Protein AF-A6SV89-F1 (afdb_monomer_lite)

Radius of gyration: 26.21 Å; chains: 1; bounding box: 52×51×72 Å

Structure (mmCIF, N/CA/C/O backbone):
data_AF-A6SV89-F1
#
_entry.id   AF-A6SV89-F1
#
loop_
_atom_site.group_PDB
_atom_site.id
_atom_site.type_symbol
_atom_site.label_atom_id
_atom_site.label_alt_id
_atom_site.label_comp_id
_atom_site.label_asym_id
_atom_site.label_entity_id
_atom_site.label_seq_id
_atom_site.pdbx_PDB_ins_code
_atom_site.Cartn_x
_atom_site.Cartn_y
_atom_site.Cartn_z
_atom_site.occupancy
_atom_site.B_iso_or_equiv
_atom_site.auth_seq_id
_atom_site.auth_comp_id
_atom_site.auth_asym_id
_atom_site.auth_atom_id
_atom_site.pdbx_PDB_model_num
ATOM 1 N N . MET A 1 1 ? -18.254 30.439 11.747 1.00 35.09 1 MET A N 1
ATOM 2 C CA . MET A 1 1 ? -18.478 29.191 12.506 1.00 35.09 1 MET A CA 1
ATOM 3 C C . MET A 1 1 ? -17.112 28.617 12.834 1.00 35.09 1 MET A C 1
ATOM 5 O O . MET A 1 1 ? -16.425 28.171 11.926 1.00 35.09 1 MET A O 1
ATOM 9 N N . TYR A 1 2 ? -16.660 28.749 14.079 1.00 39.38 2 TYR A N 1
ATOM 10 C CA . TYR A 1 2 ? -15.407 28.139 14.522 1.00 39.38 2 TYR A CA 1
ATOM 11 C C . TYR A 1 2 ? -15.652 26.638 14.681 1.00 39.38 2 TYR A C 1
ATOM 13 O O . TYR A 1 2 ? -16.569 26.252 15.403 1.00 39.38 2 TYR A O 1
ATOM 21 N N . ALA A 1 3 ? -14.890 25.808 13.967 1.00 45.38 3 ALA A N 1
ATOM 22 C CA . ALA A 1 3 ? -14.920 24.363 14.152 1.00 45.38 3 ALA A CA 1
ATOM 23 C C . ALA A 1 3 ? -14.609 24.064 15.625 1.00 45.38 3 ALA A C 1
ATOM 25 O O . ALA A 1 3 ? -13.565 24.485 16.131 1.00 45.38 3 ALA A O 1
ATOM 26 N N . SER A 1 4 ? -15.532 23.396 16.321 1.00 46.91 4 SER A N 1
ATOM 27 C CA . SER A 1 4 ? -15.287 22.909 17.675 1.00 46.91 4 SER A CA 1
ATOM 28 C C . SER A 1 4 ? -14.027 22.056 17.644 1.00 46.91 4 SER A C 1
ATOM 30 O O . SER A 1 4 ? -13.925 21.132 16.833 1.00 46.91 4 SER A O 1
ATOM 32 N N . LYS A 1 5 ? -13.058 22.379 18.498 1.00 53.44 5 LYS A N 1
ATOM 33 C CA . LYS A 1 5 ? -11.867 21.560 18.690 1.00 53.44 5 LYS A CA 1
ATOM 34 C C . LYS A 1 5 ? -12.365 20.194 19.166 1.00 53.44 5 LYS A C 1
ATOM 36 O O . LYS A 1 5 ? -12.904 20.097 20.261 1.00 53.44 5 LYS A O 1
ATOM 41 N N . ALA A 1 6 ? -12.314 19.187 18.300 1.00 60.12 6 ALA A N 1
ATOM 42 C CA . ALA A 1 6 ? -12.650 17.834 18.704 1.00 60.12 6 ALA A CA 1
ATOM 43 C C . ALA A 1 6 ? -11.615 17.418 19.756 1.00 60.12 6 ALA A C 1
ATOM 45 O O . ALA A 1 6 ? -10.420 17.396 19.457 1.00 60.12 6 ALA A O 1
ATOM 46 N N . ASP A 1 7 ? -12.060 17.156 20.983 1.00 78.69 7 ASP A N 1
ATOM 47 C CA . ASP A 1 7 ? -11.216 16.555 22.011 1.00 78.69 7 ASP A CA 1
ATOM 48 C C . ASP A 1 7 ? -11.059 15.073 21.665 1.00 78.69 7 ASP A C 1
ATOM 50 O O . ASP A 1 7 ? -11.940 14.255 21.925 1.00 78.69 7 ASP A O 1
ATOM 54 N N . PHE A 1 8 ? -9.947 14.732 21.016 1.00 83.44 8 PHE A N 1
ATOM 55 C CA . PHE A 1 8 ? -9.545 13.352 20.773 1.00 83.44 8 PHE A CA 1
ATOM 56 C C . PHE A 1 8 ? -8.101 13.142 21.221 1.00 83.44 8 PHE A C 1
ATOM 58 O O . PHE A 1 8 ? -7.255 14.032 21.103 1.00 83.44 8 PHE A O 1
ATOM 65 N N . ASN A 1 9 ? -7.815 11.938 21.712 1.00 88.81 9 ASN A N 1
ATOM 66 C CA . ASN A 1 9 ? -6.454 11.510 21.999 1.00 88.81 9 ASN A CA 1
ATOM 67 C C . ASN A 1 9 ? -5.841 10.928 20.727 1.00 88.81 9 ASN A C 1
ATOM 69 O O . ASN A 1 9 ? -6.385 10.000 20.131 1.00 88.81 9 ASN A O 1
ATOM 73 N N . LEU A 1 10 ? -4.707 11.488 20.310 1.00 91.75 10 LEU A N 1
ATOM 74 C CA . LEU A 1 10 ? -3.976 11.039 19.133 1.00 91.75 10 LEU A CA 1
ATOM 75 C C . LEU A 1 10 ? -2.769 10.201 19.547 1.00 91.75 10 LEU A C 1
ATOM 77 O O . LEU A 1 10 ? -1.886 10.680 20.255 1.00 91.75 10 LEU A O 1
ATOM 81 N N . SER A 1 11 ? -2.690 8.992 19.004 1.00 91.56 11 SER A N 1
ATOM 82 C CA . SER A 1 11 ? -1.503 8.142 19.066 1.00 91.56 11 SER A CA 1
ATOM 83 C C . SER A 1 11 ? -1.003 7.893 17.648 1.00 91.56 11 SER A C 1
ATOM 85 O O . SER A 1 11 ? -1.789 7.607 16.747 1.00 91.56 11 SER A O 1
ATOM 87 N N . VAL A 1 12 ? 0.307 8.011 17.433 1.00 91.88 12 VAL A N 1
ATOM 88 C CA . VAL A 1 12 ? 0.927 7.895 16.105 1.00 91.88 12 VAL A CA 1
ATOM 89 C C . VAL A 1 12 ? 1.834 6.676 16.075 1.00 91.88 12 VAL A C 1
ATOM 91 O O . VAL A 1 12 ? 2.633 6.479 16.983 1.00 91.88 12 VAL A O 1
ATOM 94 N N . GLY A 1 13 ? 1.715 5.876 15.018 1.00 89.25 13 GLY A N 1
ATOM 95 C CA . GLY A 1 13 ? 2.593 4.746 14.740 1.00 89.25 13 GLY A CA 1
ATOM 96 C C . GLY A 1 13 ? 3.208 4.849 13.348 1.00 89.25 13 GLY A C 1
ATOM 97 O O . GLY A 1 13 ? 2.688 5.532 12.464 1.00 89.25 13 GLY A O 1
ATOM 98 N N . HIS A 1 14 ? 4.320 4.147 13.146 1.00 90.62 14 HIS A N 1
ATOM 99 C CA . HIS A 1 14 ? 5.010 4.067 11.861 1.00 90.62 14 HIS A CA 1
ATOM 100 C C . HIS A 1 14 ? 5.123 2.613 11.403 1.00 90.62 14 HIS A C 1
ATOM 102 O O . HIS A 1 14 ? 5.259 1.697 12.217 1.00 90.62 14 HIS A O 1
ATOM 108 N N . TRP A 1 15 ? 5.107 2.394 10.087 1.00 89.88 15 TRP A N 1
ATOM 109 C CA . TRP A 1 15 ? 5.330 1.070 9.507 1.00 89.88 15 TRP A CA 1
ATOM 110 C C . TRP A 1 15 ? 6.651 0.467 10.003 1.00 89.88 15 TRP A C 1
ATOM 112 O O . TRP A 1 15 ? 7.677 1.142 10.022 1.00 89.88 15 TRP A O 1
ATOM 122 N N . GLY A 1 16 ? 6.614 -0.804 10.409 1.00 83.56 16 GLY A N 1
ATOM 123 C CA . GLY A 1 16 ? 7.746 -1.504 11.029 1.00 83.56 16 GLY A CA 1
ATOM 124 C C . GLY A 1 16 ? 7.810 -1.408 12.559 1.00 83.56 16 GLY A C 1
ATOM 125 O O . GLY A 1 16 ? 8.481 -2.233 13.163 1.00 83.56 16 GLY A O 1
ATOM 126 N N . ALA A 1 17 ? 7.082 -0.474 13.185 1.00 84.06 17 ALA A N 1
ATOM 127 C CA . ALA A 1 17 ? 6.960 -0.362 14.647 1.00 84.06 17 ALA A CA 1
ATOM 128 C C . ALA A 1 17 ? 5.589 -0.828 15.185 1.00 84.06 17 ALA A C 1
ATOM 130 O O . ALA A 1 17 ? 5.357 -0.831 16.390 1.00 84.06 17 ALA A O 1
ATOM 131 N N . LEU A 1 18 ? 4.668 -1.214 14.295 1.00 83.81 18 LEU A N 1
ATOM 132 C CA . LEU A 1 18 ? 3.328 -1.693 14.662 1.00 83.81 18 LEU A CA 1
ATOM 133 C C . LEU A 1 18 ? 3.331 -3.162 15.113 1.00 83.81 18 LEU A C 1
ATOM 135 O O . LEU A 1 18 ? 2.484 -3.580 15.906 1.00 83.81 18 LEU A O 1
ATOM 139 N N . ASP A 1 19 ? 4.268 -3.956 14.593 1.00 76.19 19 ASP A N 1
ATOM 140 C CA . ASP A 1 19 ? 4.329 -5.392 14.845 1.00 76.19 19 ASP A CA 1
ATOM 141 C C . ASP A 1 19 ? 4.777 -5.664 16.286 1.00 76.19 19 ASP A C 1
ATOM 143 O O . ASP A 1 19 ? 5.819 -5.197 16.736 1.00 76.19 19 ASP A O 1
ATOM 147 N N . GLY A 1 20 ? 3.967 -6.426 17.025 1.00 73.75 20 GLY A N 1
ATOM 148 C CA . GLY A 1 20 ? 4.254 -6.797 18.417 1.00 73.75 20 GLY A CA 1
ATOM 149 C C . GLY A 1 20 ? 3.905 -5.737 19.468 1.00 73.75 20 GLY A C 1
ATOM 150 O O . GLY A 1 20 ? 3.972 -6.040 20.655 1.00 73.75 20 GLY A O 1
ATOM 151 N N . SER A 1 21 ? 3.466 -4.541 19.065 1.00 83.12 21 SER A N 1
ATOM 152 C CA . SER A 1 21 ? 3.006 -3.504 19.996 1.00 83.12 21 SER A CA 1
ATOM 153 C C . SER A 1 21 ? 1.511 -3.641 20.326 1.00 83.12 21 SER A C 1
ATOM 155 O O . SER A 1 21 ? 0.703 -4.108 19.506 1.00 83.12 21 SER A O 1
ATOM 157 N N . ASN A 1 22 ? 1.156 -3.225 21.546 1.00 85.00 22 ASN A N 1
ATOM 158 C CA . ASN A 1 22 ? -0.213 -3.114 22.063 1.00 85.00 22 ASN A CA 1
ATOM 159 C C . ASN A 1 22 ? -0.586 -1.669 22.435 1.00 85.00 22 ASN A C 1
ATOM 161 O O . ASN A 1 22 ? -1.642 -1.450 23.018 1.00 85.00 22 ASN A O 1
ATOM 165 N N . GLU A 1 23 ? 0.246 -0.686 22.085 1.00 91.69 23 GLU A N 1
ATOM 166 C CA . GLU A 1 23 ? 0.050 0.724 22.459 1.00 91.69 23 GLU A CA 1
ATOM 167 C C . GLU A 1 23 ? -1.294 1.301 21.985 1.00 91.69 23 GLU A C 1
ATOM 169 O O . GLU A 1 23 ? -1.865 2.159 22.649 1.00 91.69 23 GLU A O 1
ATOM 174 N N . TRP A 1 24 ? -1.827 0.800 20.867 1.00 93.12 24 TRP A N 1
ATOM 175 C CA . TRP A 1 24 ? -3.059 1.301 20.245 1.00 93.12 24 TRP A CA 1
ATOM 176 C C . TRP A 1 24 ? -4.311 0.478 20.565 1.00 93.12 24 TRP A C 1
ATOM 178 O O . TRP A 1 24 ? -5.369 0.751 20.007 1.00 93.12 24 TRP A O 1
ATOM 188 N N . GLN A 1 25 ? -4.226 -0.520 21.452 1.00 92.38 25 GLN A N 1
ATOM 189 C CA . GLN A 1 25 ? -5.313 -1.488 21.682 1.00 92.38 25 GLN A CA 1
ATOM 190 C C . GLN A 1 25 ? -6.631 -0.869 22.166 1.00 92.38 25 GLN A C 1
ATOM 192 O O . GLN A 1 25 ? -7.686 -1.476 21.995 1.00 92.38 25 GLN A O 1
ATOM 197 N N . ASP A 1 26 ? -6.568 0.314 22.779 1.00 93.00 26 ASP A N 1
ATOM 198 C CA . ASP A 1 26 ? -7.730 1.028 23.307 1.00 93.00 26 ASP A CA 1
ATOM 199 C C . ASP A 1 26 ? -8.239 2.122 22.351 1.00 93.00 26 ASP A C 1
ATOM 201 O O . ASP A 1 26 ? -9.286 2.718 22.604 1.00 93.00 26 ASP A O 1
ATOM 205 N N . CYS A 1 27 ? -7.551 2.364 21.226 1.00 94.69 27 CYS A N 1
ATOM 206 C CA . CYS A 1 27 ? -8.040 3.257 20.180 1.00 94.69 27 CYS A CA 1
ATOM 207 C C . CYS A 1 27 ? -9.321 2.692 19.556 1.00 94.69 27 CYS A C 1
ATOM 209 O O . 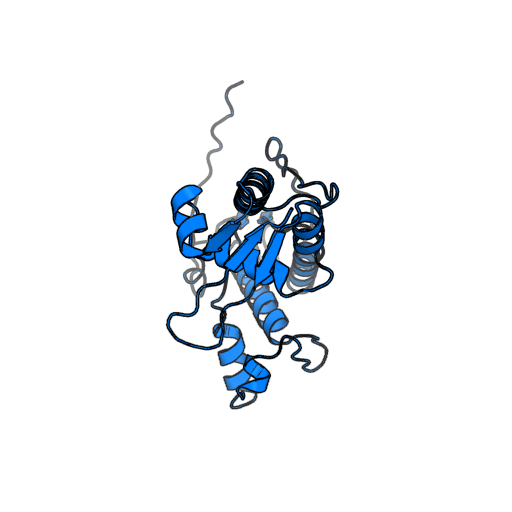CYS A 1 27 ? -9.450 1.486 19.330 1.00 94.69 27 CYS A O 1
ATOM 211 N N . ASP A 1 28 ? -10.271 3.569 19.246 1.00 95.00 28 ASP A N 1
ATOM 212 C CA . ASP A 1 28 ? -11.516 3.208 18.571 1.00 95.00 28 ASP A CA 1
ATOM 213 C C . ASP A 1 28 ? -11.471 3.378 17.057 1.00 95.00 28 ASP 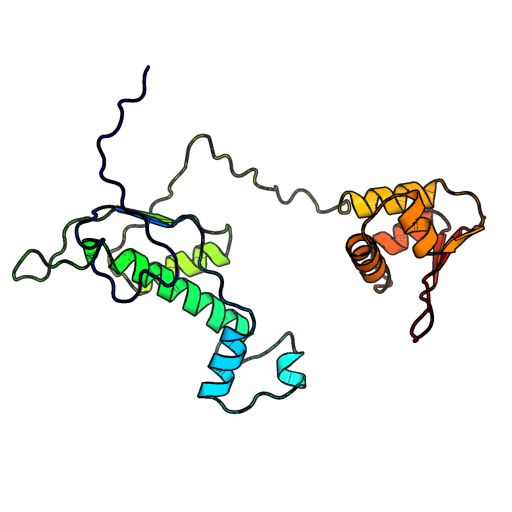A C 1
ATOM 215 O O . ASP A 1 28 ? -12.212 2.705 16.342 1.00 95.00 28 ASP A O 1
ATOM 219 N N . SER A 1 29 ? -10.561 4.227 16.596 1.00 94.88 29 SER A N 1
ATOM 220 C CA . SER A 1 29 ? -10.440 4.645 15.214 1.00 94.88 29 SER A CA 1
ATOM 221 C C . SER A 1 29 ? -8.996 4.519 14.747 1.00 94.88 29 SER A C 1
ATOM 223 O O . SER A 1 29 ? -8.061 4.798 15.501 1.00 94.88 29 SER A O 1
ATOM 225 N N . VAL A 1 30 ? -8.800 4.145 13.483 1.00 94.56 30 VAL A N 1
ATOM 226 C CA . VAL A 1 30 ? -7.483 4.172 12.833 1.00 94.56 30 VAL A CA 1
ATOM 227 C C . VAL A 1 30 ? -7.550 4.935 11.521 1.00 94.56 30 VAL A C 1
ATOM 229 O O . VAL A 1 30 ? -8.447 4.728 10.706 1.00 94.56 30 VAL A O 1
ATOM 232 N N . VAL A 1 31 ? -6.561 5.802 11.302 1.00 94.12 31 VAL A N 1
ATOM 233 C CA . VAL A 1 31 ? -6.353 6.492 10.028 1.00 94.12 31 VAL A CA 1
ATOM 234 C C . VAL A 1 31 ? -5.043 6.006 9.423 1.00 94.12 31 VAL A C 1
ATOM 236 O O . VAL A 1 31 ? -3.957 6.313 9.912 1.00 94.12 31 VAL A O 1
ATOM 239 N N . VAL A 1 32 ? -5.138 5.249 8.336 1.00 93.12 32 VAL A N 1
ATOM 240 C CA . VAL A 1 32 ? -3.988 4.746 7.585 1.00 93.12 32 VAL A CA 1
ATOM 241 C C . VAL A 1 32 ? -3.616 5.769 6.515 1.00 93.12 32 VAL A C 1
ATOM 243 O O . VAL A 1 32 ? -4.160 5.790 5.405 1.00 93.12 32 VAL A O 1
ATOM 246 N N . PHE A 1 33 ? -2.678 6.644 6.873 1.00 88.75 33 PHE A N 1
ATOM 247 C CA . PHE A 1 33 ? -2.144 7.666 5.982 1.00 88.75 33 PHE A CA 1
ATOM 248 C C . PHE A 1 33 ? -0.889 7.157 5.258 1.00 88.75 33 PHE A C 1
ATOM 250 O O . PHE A 1 33 ? 0.222 7.187 5.788 1.00 88.75 33 PHE A O 1
ATOM 257 N N . GLY A 1 34 ? -1.081 6.696 4.020 1.00 88.44 34 GLY A N 1
ATOM 258 C CA . GLY A 1 34 ? -0.022 6.139 3.176 1.00 88.44 34 GLY A CA 1
ATOM 259 C C . GLY A 1 34 ? 0.158 4.630 3.349 1.00 88.44 34 GLY A C 1
ATOM 260 O O . GLY A 1 34 ? -0.049 4.074 4.425 1.00 88.44 34 GLY A O 1
ATOM 261 N N . LEU A 1 35 ? 0.543 3.958 2.262 1.00 90.81 35 LEU A N 1
ATOM 262 C CA . LEU A 1 35 ? 0.715 2.505 2.234 1.00 90.81 35 LEU A CA 1
ATOM 263 C C . LEU A 1 35 ? 2.184 2.117 2.441 1.00 90.81 35 LEU A C 1
ATOM 265 O O . LEU A 1 35 ? 3.069 2.799 1.913 1.00 90.81 35 LEU A O 1
ATOM 269 N N . PRO A 1 36 ? 2.466 1.007 3.141 1.00 89.44 36 PRO A N 1
ATOM 270 C CA . PRO A 1 36 ? 3.828 0.543 3.319 1.00 89.44 36 PRO A CA 1
ATOM 271 C C . PRO A 1 36 ? 4.420 0.100 1.982 1.00 89.44 36 PRO A C 1
ATOM 273 O O . PRO A 1 36 ? 3.830 -0.686 1.232 1.00 89.44 36 PRO A O 1
ATOM 276 N N . THR A 1 37 ? 5.622 0.591 1.691 1.00 84.12 37 THR A N 1
ATOM 277 C CA . THR A 1 37 ? 6.374 0.227 0.491 1.00 84.12 37 THR A CA 1
ATOM 278 C C . THR A 1 37 ? 7.565 -0.639 0.858 1.00 84.12 37 THR A C 1
ATOM 280 O O . THR A 1 37 ? 8.499 -0.176 1.510 1.00 84.12 37 THR A O 1
ATOM 283 N N . MET A 1 38 ? 7.572 -1.880 0.381 1.00 83.00 38 MET A N 1
ATOM 284 C CA . MET A 1 38 ? 8.714 -2.769 0.577 1.00 83.00 38 MET A CA 1
ATOM 285 C C . MET A 1 38 ? 9.818 -2.500 -0.456 1.00 83.00 38 MET A C 1
ATOM 287 O O . MET A 1 38 ? 9.505 -2.235 -1.630 1.00 83.00 38 MET A O 1
ATOM 291 N N . PRO A 1 39 ? 11.104 -2.631 -0.071 1.00 87.69 39 PRO A N 1
ATOM 292 C CA . PRO A 1 39 ? 12.211 -2.625 -1.015 1.00 87.69 39 PRO A CA 1
ATOM 293 C C . PRO A 1 39 ? 11.997 -3.655 -2.122 1.00 87.69 39 PRO A C 1
ATOM 295 O O . PRO A 1 39 ? 11.489 -4.754 -1.898 1.00 87.69 39 PRO A O 1
ATOM 298 N N . SER A 1 40 ? 12.430 -3.323 -3.334 1.00 81.00 40 SER A N 1
ATOM 299 C CA . SER A 1 40 ? 12.224 -4.168 -4.514 1.00 81.00 40 SER A CA 1
ATOM 300 C C . SER A 1 40 ? 12.888 -5.550 -4.395 1.00 81.00 40 SER A C 1
ATOM 302 O O . SER A 1 40 ? 12.431 -6.493 -5.048 1.00 81.00 40 SER A O 1
ATOM 304 N N . ALA A 1 41 ? 13.927 -5.659 -3.558 1.00 90.12 41 ALA A N 1
ATOM 305 C CA . ALA A 1 41 ? 14.633 -6.891 -3.226 1.00 90.12 41 ALA A CA 1
ATOM 306 C C . ALA A 1 41 ? 13.833 -7.813 -2.293 1.00 90.12 41 ALA A C 1
ATOM 308 O O . ALA A 1 41 ? 14.002 -9.023 -2.372 1.00 90.12 41 ALA A O 1
ATOM 309 N N . TRP A 1 42 ? 12.922 -7.285 -1.464 1.00 94.00 42 TRP A N 1
ATOM 310 C CA . TRP A 1 42 ? 12.198 -8.085 -0.468 1.00 94.00 42 TRP A CA 1
ATOM 311 C C . TRP A 1 42 ? 11.454 -9.265 -1.104 1.00 94.00 42 TRP A C 1
ATOM 313 O O . TRP A 1 42 ? 11.612 -10.398 -0.668 1.00 94.00 42 TRP A O 1
ATOM 323 N N . ALA A 1 43 ? 10.709 -9.021 -2.186 1.00 93.44 43 ALA A N 1
ATOM 324 C CA . ALA A 1 43 ? 9.955 -10.077 -2.862 1.00 93.44 43 ALA A CA 1
ATOM 325 C C . ALA A 1 43 ? 10.861 -11.103 -3.557 1.00 93.44 43 ALA A C 1
ATOM 327 O O . ALA A 1 43 ? 10.517 -12.278 -3.610 1.00 93.44 43 ALA A O 1
ATOM 328 N N . VAL A 1 44 ? 12.024 -10.668 -4.052 1.00 93.06 44 VAL A N 1
ATOM 329 C CA . VAL A 1 44 ? 13.024 -11.557 -4.660 1.00 93.06 44 VAL A CA 1
ATOM 330 C C . VAL A 1 44 ? 13.610 -12.476 -3.594 1.00 93.06 44 VAL A C 1
ATOM 332 O O . VAL A 1 44 ? 13.567 -13.690 -3.749 1.00 93.06 44 VAL A O 1
ATOM 335 N N . CYS A 1 45 ? 14.082 -11.907 -2.482 1.00 94.25 45 CYS A N 1
ATOM 336 C CA . CYS A 1 45 ? 14.631 -12.676 -1.371 1.00 94.25 45 CYS A CA 1
ATOM 337 C C . CYS A 1 45 ? 13.581 -13.610 -0.762 1.00 94.25 45 CYS A C 1
ATOM 339 O O . CYS A 1 45 ? 13.891 -14.755 -0.455 1.00 94.25 45 CYS A O 1
ATOM 341 N N . ARG A 1 46 ? 12.330 -13.150 -0.620 1.00 94.56 46 ARG A N 1
ATOM 342 C CA . ARG A 1 46 ? 11.228 -13.964 -0.092 1.00 94.56 46 ARG A CA 1
ATOM 343 C C . ARG A 1 46 ? 10.924 -15.156 -0.993 1.00 94.56 46 ARG A C 1
ATOM 345 O O . ARG A 1 46 ? 10.762 -16.256 -0.482 1.00 94.56 46 ARG A O 1
ATOM 352 N N . TYR A 1 47 ? 10.855 -14.941 -2.305 1.00 94.25 47 TYR A N 1
ATOM 353 C CA . TYR A 1 47 ? 10.652 -16.021 -3.264 1.00 94.25 47 TYR A CA 1
ATOM 354 C C . TYR A 1 47 ? 11.825 -17.007 -3.236 1.00 94.25 47 TYR A C 1
ATOM 356 O O . TYR A 1 47 ? 11.608 -18.204 -3.078 1.00 94.25 47 TYR A O 1
ATOM 364 N N . ALA A 1 48 ? 13.062 -16.503 -3.289 1.00 94.19 48 ALA A N 1
ATOM 365 C CA . ALA A 1 48 ? 14.254 -17.343 -3.303 1.00 94.19 48 ALA A CA 1
ATOM 366 C C . ALA A 1 48 ? 14.427 -18.165 -2.013 1.00 94.19 48 ALA A C 1
ATOM 368 O O . ALA A 1 48 ? 14.828 -19.323 -2.052 1.00 94.19 48 ALA A O 1
ATOM 369 N N . ALA A 1 49 ? 14.059 -17.603 -0.859 1.00 95.00 49 ALA A N 1
ATOM 370 C CA . ALA A 1 49 ? 14.071 -18.327 0.410 1.00 95.00 49 ALA A CA 1
ATOM 371 C C . ALA A 1 49 ? 13.081 -19.507 0.442 1.00 95.00 49 ALA A C 1
ATOM 373 O O . ALA A 1 49 ? 13.301 -20.458 1.183 1.00 95.00 49 ALA A O 1
ATOM 374 N N . LEU A 1 50 ? 11.994 -19.444 -0.337 1.00 93.00 50 LEU A N 1
ATOM 375 C CA . LEU A 1 50 ? 10.955 -20.479 -0.373 1.00 93.00 50 LEU A CA 1
ATOM 376 C C . LEU A 1 50 ? 11.132 -21.476 -1.522 1.00 93.00 50 LEU A C 1
ATOM 378 O O . LEU A 1 50 ? 10.699 -22.615 -1.392 1.00 93.00 50 LEU A O 1
ATOM 382 N N . GLN A 1 51 ? 11.693 -21.046 -2.652 1.00 92.69 51 GLN A N 1
ATOM 383 C CA . GLN A 1 51 ? 11.778 -21.841 -3.885 1.00 92.69 51 GLN A CA 1
ATOM 384 C C . GLN A 1 51 ? 13.217 -22.211 -4.276 1.00 92.69 51 GLN A C 1
ATOM 386 O O . GLN A 1 51 ? 13.414 -22.985 -5.206 1.00 92.69 51 GLN A O 1
ATOM 391 N N . GLY A 1 52 ? 14.221 -21.681 -3.574 1.00 90.00 52 GLY A N 1
ATOM 392 C CA . GLY A 1 52 ? 15.633 -21.822 -3.926 1.00 90.00 52 GLY A CA 1
ATOM 393 C C . GLY A 1 52 ? 16.168 -20.642 -4.742 1.00 90.00 52 GLY A C 1
ATOM 394 O O . GLY A 1 52 ? 15.477 -19.655 -4.987 1.00 90.00 52 GLY A O 1
ATOM 395 N N . GLY A 1 53 ? 17.444 -20.718 -5.128 1.00 87.88 53 GLY A N 1
ATOM 396 C CA . GLY A 1 53 ? 18.119 -19.643 -5.859 1.00 87.88 53 GLY A CA 1
ATOM 397 C C . GLY A 1 53 ? 17.372 -19.229 -7.132 1.00 87.88 53 GLY A C 1
ATOM 398 O O . GLY A 1 53 ? 16.839 -20.069 -7.849 1.00 87.88 53 GLY A O 1
ATOM 399 N N . VAL A 1 54 ? 17.351 -17.924 -7.411 1.00 90.62 54 VAL A N 1
ATOM 400 C CA . VAL A 1 54 ? 16.816 -17.363 -8.660 1.00 90.62 54 VAL A CA 1
ATOM 401 C C . VAL A 1 54 ? 17.966 -16.983 -9.587 1.00 90.62 54 VAL A C 1
ATOM 403 O O . VAL A 1 54 ? 18.978 -16.451 -9.127 1.00 90.62 54 VAL A O 1
ATOM 406 N N . ASP A 1 55 ? 17.813 -17.245 -10.882 1.00 90.50 55 ASP A N 1
ATOM 407 C CA . ASP A 1 55 ? 18.812 -16.903 -11.893 1.00 90.50 55 ASP A CA 1
ATOM 408 C C . ASP A 1 55 ? 18.648 -15.469 -12.438 1.00 90.50 55 ASP A C 1
ATOM 410 O O . ASP A 1 55 ? 17.696 -14.737 -12.134 1.00 90.50 55 ASP A O 1
ATOM 414 N N . THR A 1 56 ? 19.626 -15.043 -13.238 1.00 90.81 56 THR A N 1
ATOM 415 C CA . THR A 1 56 ? 19.662 -13.706 -13.845 1.00 90.81 56 THR A CA 1
ATOM 416 C C . THR A 1 56 ? 18.489 -13.468 -14.797 1.00 90.81 56 THR A C 1
ATOM 418 O O . THR A 1 56 ? 17.965 -12.352 -14.840 1.00 90.81 56 THR A O 1
ATOM 421 N N . ASP A 1 57 ? 18.044 -14.498 -15.516 1.00 90.38 57 ASP A N 1
ATOM 422 C CA . ASP A 1 57 ? 16.962 -14.389 -16.497 1.00 90.38 57 ASP A CA 1
ATOM 423 C C . ASP A 1 57 ? 15.622 -14.137 -15.798 1.00 90.38 57 ASP A C 1
ATOM 425 O O . ASP A 1 57 ? 14.871 -13.225 -16.161 1.00 90.38 57 ASP A O 1
ATOM 429 N N . TRP A 1 58 ? 15.361 -14.848 -14.702 1.00 91.06 58 TRP A N 1
ATOM 430 C CA . TRP A 1 58 ? 14.210 -14.624 -13.838 1.00 91.06 58 TRP A CA 1
ATOM 431 C C . TRP A 1 58 ? 14.226 -13.217 -13.228 1.00 91.06 58 TRP A C 1
ATOM 433 O O . TRP A 1 58 ? 13.197 -12.527 -13.189 1.00 91.06 58 TRP A O 1
ATOM 443 N N . LEU A 1 59 ? 15.394 -12.740 -12.778 1.00 89.38 59 LEU A N 1
ATOM 444 C CA . LEU A 1 59 ? 15.548 -11.386 -12.235 1.00 89.38 59 LEU A CA 1
ATOM 445 C C . LEU A 1 59 ? 15.247 -10.313 -13.289 1.00 89.38 59 LEU A C 1
ATOM 447 O O . LEU A 1 59 ? 14.537 -9.348 -12.975 1.00 89.38 59 LEU A O 1
ATOM 451 N N . ALA A 1 60 ? 15.733 -10.497 -14.517 1.00 88.56 60 ALA A N 1
ATOM 452 C CA . ALA A 1 60 ? 15.552 -9.573 -15.634 1.00 88.56 60 ALA A CA 1
ATOM 453 C C . ALA A 1 60 ? 14.133 -9.599 -16.231 1.00 88.56 60 ALA A C 1
ATOM 455 O O . ALA A 1 60 ? 13.677 -8.584 -16.761 1.00 88.56 60 ALA A O 1
ATOM 456 N N . SER A 1 61 ? 13.414 -10.719 -16.113 1.00 87.19 61 SER A N 1
ATOM 457 C CA . SER A 1 61 ? 12.090 -10.892 -16.718 1.00 87.19 61 SER A CA 1
ATOM 458 C C . SER A 1 61 ? 11.029 -9.927 -16.163 1.00 87.19 61 SER A C 1
ATOM 460 O O . SER A 1 61 ? 10.988 -9.613 -14.970 1.00 87.19 61 SER A O 1
ATOM 462 N N . SER A 1 62 ? 10.115 -9.466 -17.019 1.00 81.69 62 SER A N 1
ATOM 463 C CA . SER A 1 62 ? 8.887 -8.753 -16.630 1.00 81.69 62 SER A CA 1
ATOM 464 C C . SER A 1 62 ? 7.688 -9.688 -16.420 1.00 81.69 62 SER A C 1
ATOM 466 O O . SER A 1 62 ? 6.648 -9.242 -15.938 1.00 81.69 62 SER A O 1
ATOM 468 N N . HIS A 1 63 ? 7.836 -10.975 -16.745 1.00 85.19 63 HIS A N 1
ATOM 469 C CA . HIS A 1 63 ? 6.806 -12.000 -16.629 1.00 85.19 63 HIS A CA 1
ATOM 470 C C . HIS A 1 63 ? 7.339 -13.185 -15.815 1.00 85.19 63 HIS A C 1
ATOM 472 O O . HIS A 1 63 ? 8.270 -13.873 -16.233 1.00 85.19 63 HIS A O 1
ATOM 478 N N . ARG A 1 64 ? 6.779 -13.388 -14.619 1.00 90.81 64 ARG A N 1
ATOM 479 C CA . ARG A 1 64 ? 7.235 -14.401 -13.653 1.00 90.81 64 ARG A CA 1
ATOM 480 C C . ARG A 1 64 ? 6.029 -15.199 -13.153 1.00 90.81 64 ARG A C 1
ATOM 482 O O . ARG A 1 64 ? 5.595 -14.977 -12.015 1.00 90.81 64 ARG A O 1
ATOM 489 N N . PRO A 1 65 ? 5.430 -16.037 -14.017 1.00 91.25 65 PRO A N 1
ATOM 490 C CA . PRO A 1 65 ? 4.247 -16.790 -13.650 1.00 91.25 65 PRO A CA 1
ATOM 491 C C . PRO A 1 65 ? 4.582 -17.783 -12.534 1.00 91.25 65 PRO A C 1
ATOM 493 O O . PRO A 1 65 ? 5.617 -18.447 -12.574 1.00 91.25 65 PRO A O 1
ATOM 496 N N . PHE A 1 66 ? 3.720 -17.867 -11.527 1.00 91.31 66 PHE A N 1
ATOM 497 C CA . PHE A 1 66 ? 3.834 -18.846 -10.450 1.00 91.31 66 PHE A CA 1
ATOM 498 C C . PHE A 1 66 ? 2.446 -19.160 -9.905 1.00 91.31 66 PHE A C 1
ATOM 500 O O . PHE A 1 66 ? 1.763 -18.258 -9.410 1.00 91.31 66 PHE A O 1
ATOM 507 N N . VAL A 1 67 ? 2.049 -20.433 -9.980 1.00 90.62 67 VAL A N 1
ATOM 508 C CA . VAL A 1 67 ? 0.684 -20.880 -9.655 1.00 90.62 67 VAL A CA 1
ATOM 509 C C . VAL A 1 67 ? -0.318 -20.002 -10.424 1.00 90.62 67 VAL A C 1
ATOM 511 O O . VAL A 1 67 ? -0.219 -19.905 -11.646 1.00 90.62 67 VAL A O 1
ATOM 514 N N . ASP A 1 68 ? -1.196 -19.279 -9.730 1.00 90.44 68 ASP A N 1
ATOM 515 C CA . ASP A 1 68 ? -2.245 -18.451 -10.333 1.00 90.44 68 ASP A CA 1
ATOM 516 C C . ASP A 1 68 ? -1.819 -16.987 -10.537 1.00 90.44 68 ASP A C 1
ATOM 518 O O . ASP A 1 68 ? -2.604 -16.134 -10.960 1.00 90.44 68 ASP A O 1
ATOM 522 N N . HIS A 1 69 ? -0.564 -16.651 -10.233 1.00 90.31 69 HIS A N 1
ATOM 523 C CA . HIS A 1 69 ? -0.053 -15.292 -10.352 1.00 90.31 69 HIS A CA 1
ATOM 524 C C . HIS A 1 69 ? 0.702 -15.098 -11.663 1.00 90.31 69 HIS A C 1
ATOM 526 O O . HIS A 1 69 ? 1.697 -15.766 -11.919 1.00 90.31 69 HIS A O 1
ATOM 532 N N . LYS A 1 70 ? 0.295 -14.100 -12.459 1.00 90.50 70 LYS A N 1
ATOM 533 C CA . LYS A 1 70 ? 1.005 -13.695 -13.691 1.00 90.50 70 LYS A CA 1
ATOM 534 C C . LYS A 1 70 ? 2.421 -13.156 -13.430 1.00 90.50 70 LYS A C 1
ATOM 536 O O . LYS A 1 70 ? 3.309 -13.310 -14.264 1.00 90.50 70 LYS A O 1
ATOM 541 N N . ASP A 1 71 ? 2.613 -12.482 -12.299 1.00 92.69 71 ASP A N 1
ATOM 542 C CA . ASP A 1 71 ? 3.918 -12.039 -11.804 1.00 92.69 71 ASP A CA 1
ATOM 543 C C . ASP A 1 71 ? 3.949 -12.187 -10.285 1.00 92.69 71 ASP A C 1
ATOM 545 O O . ASP A 1 71 ? 3.386 -11.375 -9.541 1.00 92.69 71 ASP A O 1
ATOM 549 N N . ILE A 1 72 ? 4.635 -13.230 -9.827 1.00 93.00 72 ILE A N 1
ATOM 550 C CA . ILE A 1 72 ? 4.753 -13.553 -8.407 1.00 93.00 72 ILE A CA 1
ATOM 551 C C . ILE A 1 72 ? 5.403 -12.433 -7.598 1.00 93.00 72 ILE A C 1
ATOM 553 O O . ILE A 1 72 ? 5.058 -12.218 -6.438 1.00 93.00 72 ILE A O 1
ATOM 557 N N . ARG A 1 73 ? 6.306 -11.654 -8.203 1.00 91.62 73 ARG A N 1
ATOM 558 C CA . ARG A 1 73 ? 6.988 -10.567 -7.497 1.00 91.62 73 ARG A CA 1
ATOM 559 C C . ARG A 1 73 ? 6.010 -9.452 -7.140 1.00 91.62 73 ARG A C 1
ATOM 561 O O . ARG A 1 73 ? 6.056 -8.929 -6.027 1.00 91.62 73 ARG A O 1
ATOM 568 N N . SER A 1 74 ? 5.137 -9.084 -8.074 1.00 90.00 74 SER A N 1
ATOM 569 C CA . SER A 1 74 ? 4.078 -8.101 -7.830 1.00 90.00 74 SER A CA 1
ATOM 570 C C . SER A 1 74 ? 3.048 -8.626 -6.830 1.00 90.00 74 SER A C 1
ATOM 572 O O . SER A 1 74 ? 2.671 -7.889 -5.919 1.00 90.00 74 SER A O 1
ATOM 574 N N . ALA A 1 75 ? 2.670 -9.905 -6.935 1.00 91.44 75 ALA A N 1
ATOM 575 C CA . ALA A 1 75 ? 1.745 -10.548 -6.002 1.00 91.44 75 ALA A CA 1
ATOM 576 C C . ALA A 1 75 ? 2.277 -10.553 -4.559 1.00 91.44 75 ALA A C 1
ATOM 578 O O . ALA A 1 75 ? 1.586 -10.095 -3.652 1.00 91.44 75 ALA A O 1
ATOM 579 N N . LEU A 1 76 ? 3.534 -10.963 -4.349 1.00 93.44 76 LEU A N 1
ATOM 580 C CA . LEU A 1 76 ? 4.179 -10.953 -3.032 1.00 93.44 76 LEU A CA 1
ATOM 581 C C . LEU A 1 76 ? 4.223 -9.547 -2.426 1.00 93.44 76 LEU A C 1
ATOM 583 O O . LEU A 1 76 ? 3.945 -9.374 -1.242 1.00 93.44 76 LEU A O 1
ATOM 587 N N . ARG A 1 77 ? 4.562 -8.529 -3.227 1.00 91.81 77 ARG A N 1
ATOM 588 C CA . ARG A 1 77 ? 4.610 -7.138 -2.749 1.00 91.81 77 ARG A CA 1
ATOM 589 C C . ARG A 1 77 ? 3.233 -6.635 -2.341 1.00 91.81 77 AR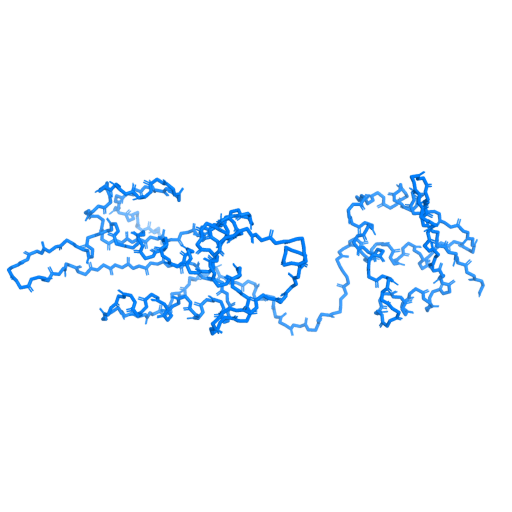G A C 1
ATOM 591 O O . ARG A 1 77 ? 3.119 -6.048 -1.272 1.00 91.81 77 ARG A O 1
ATOM 598 N N . SER A 1 78 ? 2.218 -6.858 -3.178 1.00 90.56 78 SER A N 1
ATOM 599 C CA . SER A 1 78 ? 0.855 -6.428 -2.864 1.00 90.56 78 SER A CA 1
ATOM 600 C C . SER A 1 78 ? 0.332 -7.145 -1.625 1.00 90.56 78 SER A C 1
ATOM 602 O O . SER A 1 78 ? -0.102 -6.484 -0.691 1.00 90.56 78 SER A O 1
ATOM 604 N N . GLY A 1 79 ? 0.481 -8.471 -1.562 1.00 92.25 79 GLY A N 1
ATOM 605 C CA . GLY A 1 79 ? 0.037 -9.259 -0.414 1.00 92.25 79 GLY A CA 1
ATOM 606 C C . GLY A 1 79 ? 0.713 -8.837 0.890 1.00 92.25 79 GLY A C 1
ATOM 607 O O . GLY A 1 79 ? 0.054 -8.734 1.917 1.00 92.25 79 GLY A O 1
ATOM 608 N N . GLN A 1 80 ? 2.008 -8.508 0.858 1.00 93.25 80 GLN A N 1
ATOM 609 C CA . GLN A 1 80 ? 2.706 -8.003 2.041 1.00 93.25 80 GLN A CA 1
ATOM 610 C C . GLN A 1 80 ? 2.174 -6.644 2.506 1.00 93.25 80 GLN A C 1
ATOM 612 O O . GLN A 1 80 ? 2.024 -6.428 3.709 1.00 93.25 80 GLN A O 1
ATOM 617 N N . THR A 1 81 ? 1.894 -5.733 1.572 1.00 93.00 81 THR A N 1
ATOM 618 C CA . THR A 1 81 ? 1.254 -4.451 1.887 1.00 93.00 81 THR A CA 1
ATOM 619 C C . THR A 1 81 ? -0.111 -4.681 2.542 1.00 93.00 81 THR A C 1
ATOM 621 O O . THR A 1 81 ? -0.394 -4.073 3.571 1.00 93.00 81 THR A O 1
ATOM 624 N N . ASP A 1 82 ? -0.916 -5.596 2.005 1.00 93.88 82 ASP A N 1
ATOM 625 C CA . ASP A 1 82 ? -2.261 -5.886 2.513 1.00 93.88 82 ASP A CA 1
ATOM 626 C C . ASP A 1 82 ? -2.213 -6.494 3.921 1.00 93.88 82 ASP A C 1
ATOM 628 O O . ASP A 1 82 ? -2.947 -6.060 4.808 1.00 93.88 82 ASP A O 1
ATOM 632 N N . ILE A 1 83 ? -1.283 -7.427 4.162 1.00 93.25 83 ILE A N 1
ATOM 633 C CA . ILE A 1 83 ? -1.033 -8.000 5.492 1.00 93.25 83 ILE A CA 1
ATOM 634 C C . ILE A 1 83 ? -0.702 -6.897 6.497 1.00 93.25 83 ILE A C 1
ATOM 636 O O . ILE A 1 83 ? -1.266 -6.886 7.586 1.00 93.25 83 ILE A O 1
ATOM 640 N N . GLN A 1 84 ? 0.182 -5.958 6.152 1.00 93.69 84 GLN A N 1
ATOM 641 C CA . GLN A 1 84 ? 0.557 -4.882 7.072 1.00 93.69 84 GLN A CA 1
ATOM 642 C C . GLN A 1 84 ? -0.607 -3.934 7.374 1.00 93.69 84 GLN A C 1
ATOM 644 O O . GLN A 1 84 ? -0.769 -3.533 8.524 1.00 93.69 84 GLN A O 1
ATOM 649 N N . ILE A 1 85 ? -1.450 -3.621 6.387 1.00 94.38 85 ILE A N 1
ATOM 650 C CA . ILE A 1 85 ? -2.669 -2.828 6.607 1.00 94.38 85 ILE A CA 1
ATOM 651 C C . ILE A 1 85 ? -3.607 -3.554 7.575 1.00 94.38 85 ILE A C 1
ATOM 653 O O . ILE A 1 85 ? -4.046 -2.962 8.557 1.00 94.38 85 ILE A O 1
ATOM 657 N N . ILE A 1 86 ? -3.875 -4.842 7.341 1.00 94.25 86 ILE A N 1
ATOM 658 C CA . ILE A 1 86 ? -4.731 -5.656 8.215 1.00 94.25 86 ILE A CA 1
ATOM 659 C C . ILE A 1 86 ? -4.148 -5.725 9.629 1.00 94.25 86 ILE A C 1
ATOM 661 O O . ILE A 1 86 ? -4.878 -5.589 10.607 1.00 94.25 86 ILE A O 1
ATOM 665 N N . GLN A 1 87 ? -2.830 -5.893 9.756 1.00 91.94 87 GLN A N 1
ATOM 666 C CA . GLN A 1 87 ? -2.165 -5.886 11.055 1.00 91.94 87 GLN A CA 1
ATOM 667 C C . GLN A 1 87 ? -2.328 -4.549 11.769 1.00 91.94 87 GLN A C 1
ATOM 669 O O . GLN A 1 87 ? -2.613 -4.570 12.961 1.00 91.94 87 GLN A O 1
ATOM 674 N N . ALA A 1 88 ? -2.194 -3.421 11.064 1.00 93.50 88 ALA A N 1
ATOM 675 C CA . ALA A 1 88 ? -2.397 -2.087 11.625 1.00 93.50 88 ALA A CA 1
ATOM 676 C C . ALA A 1 88 ? -3.835 -1.882 12.113 1.00 93.50 88 ALA A C 1
ATOM 678 O O . ALA A 1 88 ? -4.036 -1.400 13.224 1.00 93.50 88 ALA A O 1
ATOM 679 N N . ILE A 1 89 ? -4.826 -2.307 11.322 1.00 94.12 89 ILE A N 1
ATOM 680 C CA . ILE A 1 89 ? -6.234 -2.299 11.735 1.00 94.12 89 ILE A CA 1
ATOM 681 C C . ILE A 1 89 ? -6.399 -3.132 13.005 1.00 94.12 89 ILE A C 1
ATOM 683 O O . ILE A 1 89 ? -6.908 -2.644 14.004 1.00 94.12 89 ILE A O 1
ATOM 687 N N . ASN A 1 90 ? -5.864 -4.350 13.021 1.00 92.25 90 ASN A N 1
ATOM 688 C CA . ASN A 1 90 ? -5.932 -5.239 14.174 1.00 92.25 90 ASN A CA 1
ATOM 689 C C . ASN A 1 90 ? -5.103 -4.763 15.381 1.00 92.25 90 ASN A C 1
ATOM 691 O O . ASN A 1 90 ? -5.005 -5.509 16.349 1.00 92.25 90 ASN A O 1
ATOM 695 N N . ARG A 1 91 ? -4.493 -3.567 15.373 1.00 92.50 91 ARG A N 1
ATOM 696 C CA . ARG A 1 91 ? -3.888 -2.984 16.582 1.00 92.50 91 ARG A CA 1
ATOM 697 C C . ARG A 1 91 ? -4.869 -2.193 17.432 1.00 92.50 91 ARG A C 1
ATOM 699 O O . ARG A 1 91 ? -4.545 -1.991 18.596 1.00 92.50 91 ARG A O 1
ATOM 706 N N . ILE A 1 92 ? -6.024 -1.795 16.898 1.00 93.88 92 ILE A N 1
ATOM 707 C CA . ILE A 1 92 ? -7.044 -1.057 17.656 1.00 93.88 92 ILE A CA 1
ATOM 708 C C . ILE A 1 92 ? -7.999 -1.999 18.402 1.00 93.88 92 ILE A C 1
ATOM 710 O O . ILE A 1 92 ? -7.836 -3.225 18.380 1.00 93.88 92 ILE A O 1
ATOM 714 N N . ARG A 1 93 ? -9.026 -1.445 19.057 1.00 93.75 93 ARG A N 1
ATOM 715 C CA . ARG A 1 93 ? -9.973 -2.207 19.888 1.00 93.75 93 ARG A CA 1
ATOM 716 C C . ARG A 1 93 ? -10.815 -3.253 19.148 1.00 93.75 93 ARG A C 1
ATOM 718 O O . ARG A 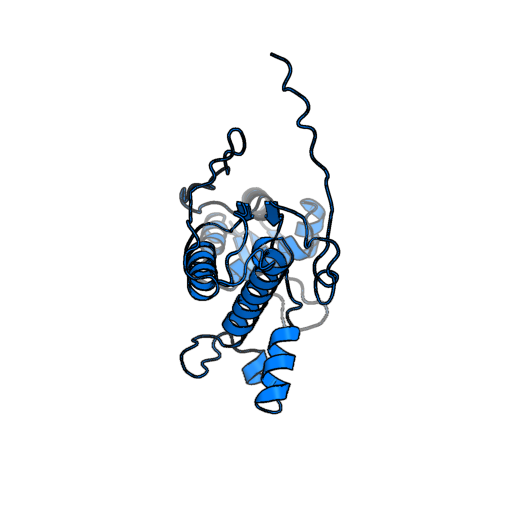1 93 ? -11.475 -4.051 19.804 1.00 93.75 93 ARG A O 1
ATOM 725 N N . CYS A 1 94 ? -10.774 -3.316 17.815 1.00 91.31 94 CYS A N 1
ATOM 726 C CA . CYS A 1 94 ? -11.551 -4.275 17.019 1.00 91.31 94 CYS A CA 1
ATOM 727 C C . CYS A 1 94 ? -11.164 -5.750 17.250 1.00 91.31 94 CYS A C 1
ATOM 729 O O . CYS A 1 94 ? -11.881 -6.644 16.808 1.00 91.31 94 CYS A O 1
ATOM 731 N N . ARG A 1 95 ? -10.054 -6.017 17.953 1.00 88.50 95 ARG A N 1
ATOM 732 C CA . ARG A 1 95 ? -9.652 -7.357 18.426 1.00 88.50 95 ARG A CA 1
ATOM 733 C C . ARG A 1 95 ? -9.815 -7.566 19.939 1.00 88.50 95 ARG A C 1
ATOM 735 O O . ARG A 1 95 ? -9.411 -8.607 20.453 1.00 88.50 95 ARG A O 1
ATOM 742 N N . LYS A 1 96 ? -10.304 -6.560 20.670 1.00 90.50 96 LYS A N 1
ATOM 743 C CA . LYS A 1 96 ? -10.455 -6.612 22.126 1.00 90.50 96 LYS A CA 1
ATOM 744 C C . LYS A 1 96 ? -11.832 -7.177 22.448 1.00 90.50 96 LYS A C 1
ATOM 746 O O . LYS A 1 96 ? -12.835 -6.476 22.331 1.00 90.50 96 LYS A O 1
ATOM 751 N N . VAL A 1 97 ? -11.845 -8.440 22.857 1.00 91.44 97 VAL A N 1
ATOM 752 C CA . VAL A 1 97 ? -13.056 -9.118 23.319 1.00 91.44 97 VAL A CA 1
ATOM 753 C C . VAL A 1 97 ? -13.562 -8.433 24.587 1.00 91.44 97 VAL A C 1
ATOM 755 O O . VAL A 1 97 ? -12.787 -8.210 25.520 1.00 91.44 97 VAL A O 1
ATOM 758 N N . VAL A 1 98 ? -14.846 -8.078 24.606 1.00 92.44 98 VAL A N 1
ATOM 759 C CA . VAL A 1 98 ? -15.481 -7.378 25.734 1.00 92.44 98 VAL A CA 1
ATOM 760 C C . VAL A 1 98 ? -16.487 -8.225 26.509 1.00 92.44 98 VAL A C 1
ATOM 762 O O . VAL A 1 98 ? -16.921 -7.803 27.578 1.00 92.44 98 VAL A O 1
ATOM 765 N N . ASP A 1 99 ? -16.830 -9.415 26.020 1.00 93.00 99 ASP A N 1
ATOM 766 C CA . ASP A 1 99 ? -17.766 -10.326 26.679 1.00 93.00 99 ASP A CA 1
ATOM 767 C C . ASP A 1 99 ? -17.417 -11.807 26.462 1.00 93.00 99 ASP A C 1
ATOM 769 O O . ASP A 1 99 ? -16.467 -12.164 25.765 1.00 93.00 99 ASP A O 1
ATOM 773 N N . SER A 1 100 ? -18.185 -12.691 27.101 1.00 93.06 100 SER A N 1
ATOM 774 C CA . SER A 1 100 ? -18.022 -14.145 26.999 1.00 93.06 100 SER A CA 1
ATOM 775 C C . SER A 1 100 ? -18.400 -14.720 25.632 1.00 93.06 100 SER A C 1
ATOM 777 O O . SER A 1 100 ? -18.084 -15.876 25.362 1.00 93.06 100 SER A O 1
ATOM 779 N N . GLU A 1 101 ? -19.085 -13.949 24.787 1.00 92.25 101 GLU A N 1
ATOM 780 C CA . GLU A 1 101 ? -19.510 -14.369 23.448 1.00 92.25 101 GLU A CA 1
ATOM 781 C C . GLU A 1 101 ? -18.446 -14.079 22.380 1.00 92.25 101 GLU A C 1
ATOM 783 O O . GLU A 1 101 ? -18.554 -14.562 21.254 1.00 92.25 101 GLU A O 1
ATOM 788 N N . GLY A 1 102 ? -17.386 -13.341 22.728 1.00 87.06 102 GLY A N 1
ATOM 789 C CA . GLY A 1 102 ? -16.319 -12.991 21.794 1.00 87.06 102 GLY A CA 1
ATOM 790 C C . GLY A 1 102 ? -16.583 -11.702 21.016 1.00 87.06 102 GLY A C 1
ATOM 791 O O . GLY A 1 102 ? -15.906 -11.458 20.016 1.00 87.06 102 GLY A O 1
ATOM 792 N N . ASN A 1 103 ? -17.544 -10.876 21.442 1.00 89.19 103 ASN A N 1
ATOM 793 C CA . ASN A 1 103 ? -17.853 -9.629 20.754 1.00 89.19 103 ASN A CA 1
ATOM 794 C C . ASN A 1 103 ? -16.754 -8.582 20.986 1.00 89.19 103 ASN A C 1
ATOM 796 O O . ASN A 1 103 ? -16.096 -8.545 22.029 1.00 89.19 103 ASN A O 1
ATOM 800 N N . CYS A 1 104 ? -16.603 -7.681 20.015 1.00 90.38 104 CYS A N 1
ATOM 801 C CA . CYS A 1 104 ? -15.719 -6.520 20.085 1.00 90.38 104 CYS A CA 1
ATOM 802 C C . CYS A 1 104 ? -16.541 -5.230 19.987 1.00 90.38 104 CYS A C 1
ATOM 804 O O . CYS A 1 104 ? -17.595 -5.194 19.347 1.00 90.38 104 CYS A O 1
ATOM 806 N N . LEU A 1 105 ? -16.034 -4.141 20.572 1.00 92.25 105 LEU A N 1
ATOM 807 C CA . LEU A 1 105 ? -16.646 -2.822 20.395 1.00 92.25 105 LEU A CA 1
ATOM 808 C C . LEU A 1 105 ? -16.503 -2.332 18.942 1.00 92.25 105 LEU A C 1
ATOM 810 O O . LEU A 1 105 ? -15.513 -2.664 18.284 1.00 92.25 105 LEU A O 1
ATOM 814 N N . PRO A 1 106 ? -17.440 -1.501 18.445 1.00 93.00 106 PRO A N 1
ATOM 815 C CA . PRO A 1 106 ? -17.352 -0.922 17.106 1.00 93.00 106 PRO A CA 1
ATOM 816 C C . PRO A 1 106 ? -16.049 -0.149 16.897 1.00 93.00 106 PRO A C 1
ATOM 818 O O . PRO A 1 106 ? -15.575 0.518 17.815 1.00 93.00 106 PRO A O 1
ATOM 821 N N . SER A 1 107 ? -15.496 -0.180 15.689 1.00 95.12 107 SER A N 1
ATOM 822 C CA . SER A 1 107 ? -14.295 0.577 15.340 1.00 95.12 107 SER A CA 1
ATOM 823 C C . SER A 1 107 ? -14.393 1.151 13.941 1.00 95.12 107 SER A C 1
ATOM 825 O O . SER A 1 107 ? -14.896 0.483 13.036 1.00 95.12 107 SER A O 1
ATOM 827 N N . ASP A 1 108 ? -13.859 2.357 13.771 1.00 95.50 108 ASP A N 1
ATOM 828 C CA . ASP A 1 108 ? -13.852 3.060 12.495 1.00 95.50 108 ASP A CA 1
ATOM 829 C C . ASP A 1 108 ? -12.462 3.013 11.854 1.00 95.50 108 ASP A C 1
ATOM 831 O O . ASP A 1 108 ? -11.427 3.222 12.491 1.00 95.50 108 ASP A O 1
ATOM 835 N N . ILE A 1 109 ? -12.427 2.701 10.562 1.00 95.31 109 ILE A N 1
ATOM 836 C CA . ILE A 1 109 ? -11.189 2.496 9.814 1.00 95.31 109 ILE A CA 1
ATOM 837 C C . ILE A 1 109 ? -11.215 3.414 8.599 1.00 95.31 109 ILE A C 1
ATOM 839 O O . ILE A 1 109 ? -12.063 3.276 7.718 1.00 95.31 109 ILE A O 1
ATOM 843 N N . PHE A 1 110 ? -10.248 4.320 8.530 1.00 94.62 110 PHE A N 1
ATOM 844 C CA . PHE A 1 110 ? -10.079 5.259 7.429 1.00 94.62 110 PHE A CA 1
ATOM 845 C C . PHE A 1 110 ? -8.775 4.948 6.701 1.00 94.62 110 PHE A C 1
ATOM 847 O O . PHE A 1 110 ? -7.705 4.957 7.307 1.00 94.62 110 PHE A O 1
ATOM 854 N N . ILE A 1 111 ? -8.837 4.666 5.399 1.00 92.50 111 ILE A N 1
ATOM 855 C CA . ILE A 1 111 ? -7.659 4.280 4.609 1.00 92.50 111 ILE A CA 1
ATOM 856 C C . ILE A 1 111 ? -7.630 5.085 3.322 1.00 92.50 111 ILE A C 1
ATOM 858 O O . ILE A 1 111 ? -8.608 5.127 2.579 1.00 92.50 111 ILE A O 1
ATOM 862 N N . LEU A 1 112 ? -6.476 5.680 3.029 1.00 90.81 112 LEU A N 1
ATOM 863 C CA . LEU A 1 112 ? -6.224 6.273 1.723 1.00 90.81 112 LEU A CA 1
ATOM 864 C C . LEU A 1 112 ? -5.712 5.199 0.761 1.00 90.81 112 LEU A C 1
ATOM 866 O O . LEU A 1 112 ? -4.587 4.713 0.896 1.00 90.81 112 LEU A O 1
ATOM 870 N N . LEU A 1 113 ? -6.538 4.847 -0.222 1.00 89.56 113 LEU A N 1
ATOM 871 C CA . LEU A 1 113 ? -6.213 3.852 -1.241 1.00 89.56 113 LEU A CA 1
ATOM 872 C C . LEU A 1 113 ? -5.950 4.502 -2.609 1.00 89.56 113 LEU A C 1
ATOM 874 O O . LEU A 1 113 ? -6.526 5.546 -2.925 1.00 89.56 113 LEU A O 1
ATOM 878 N N . PRO A 1 114 ? -5.073 3.906 -3.441 1.00 86.00 114 PRO A N 1
ATOM 879 C CA . PRO A 1 114 ? -4.939 4.311 -4.835 1.00 86.00 114 PRO A CA 1
ATOM 880 C C . PRO A 1 114 ? -6.243 4.043 -5.593 1.00 86.00 114 PRO A C 1
ATOM 882 O O . PRO A 1 114 ? -6.966 3.103 -5.283 1.00 86.00 114 PRO A O 1
ATOM 885 N N . THR A 1 115 ? -6.522 4.839 -6.621 1.00 84.12 115 THR A N 1
ATOM 886 C CA . THR A 1 115 ? -7.707 4.651 -7.464 1.00 84.12 115 THR A CA 1
ATOM 887 C C . THR A 1 115 ? -7.535 3.491 -8.454 1.00 84.12 115 THR A C 1
ATOM 889 O O . THR A 1 115 ? -6.427 3.227 -8.932 1.00 84.12 115 THR A O 1
ATOM 892 N N . GLY A 1 116 ? -8.648 2.833 -8.796 1.00 88.31 116 GLY A N 1
ATOM 893 C CA . GLY A 1 116 ? -8.713 1.713 -9.744 1.00 88.31 116 GLY A CA 1
ATOM 894 C C . GLY A 1 116 ? -8.397 0.354 -9.115 1.00 88.31 116 GLY A C 1
ATOM 895 O O . GLY A 1 116 ? -8.328 0.232 -7.895 1.00 88.31 116 GLY A O 1
ATOM 896 N N . ASP A 1 117 ? -8.121 -0.642 -9.964 1.00 86.25 117 ASP A N 1
ATOM 897 C CA . ASP A 1 117 ? -8.034 -2.068 -9.606 1.00 86.25 117 ASP A CA 1
ATOM 898 C C . ASP A 1 117 ? -7.155 -2.364 -8.383 1.00 86.25 117 ASP A C 1
ATOM 900 O O . ASP A 1 117 ? -7.429 -3.267 -7.602 1.00 86.25 117 ASP A O 1
ATOM 904 N N . GLN A 1 118 ? -6.078 -1.597 -8.205 1.00 84.31 118 GLN A N 1
ATOM 905 C CA . GLN A 1 118 ? -5.167 -1.732 -7.071 1.00 84.31 118 GLN A CA 1
ATOM 906 C C . GLN A 1 118 ? -5.819 -1.352 -5.735 1.00 84.31 118 GLN A C 1
ATOM 908 O O . GLN A 1 118 ? -5.499 -1.960 -4.720 1.00 84.31 118 GLN A O 1
ATOM 913 N N . GLY A 1 119 ? -6.670 -0.328 -5.696 1.00 89.69 119 GLY A N 1
ATOM 914 C CA . GLY A 1 119 ? -7.443 0.015 -4.501 1.00 89.69 119 GLY A CA 1
ATOM 915 C C . GLY A 1 119 ? -8.539 -1.010 -4.251 1.00 89.69 119 GLY A C 1
ATOM 916 O O . GLY A 1 119 ? -8.648 -1.533 -3.145 1.00 89.69 119 GLY A O 1
ATOM 917 N N . ASP A 1 120 ? -9.269 -1.367 -5.306 1.00 91.25 120 ASP A N 1
ATOM 918 C CA . ASP A 1 120 ? -10.408 -2.285 -5.234 1.00 91.25 120 ASP A CA 1
ATOM 919 C C . ASP A 1 120 ? -9.982 -3.675 -4.742 1.00 91.25 120 ASP A C 1
ATOM 921 O O . ASP A 1 120 ? -10.581 -4.225 -3.819 1.00 91.25 120 ASP A O 1
ATOM 925 N N . GLN A 1 121 ? -8.871 -4.207 -5.262 1.00 91.12 121 GLN A N 1
ATOM 926 C CA . GLN A 1 121 ? -8.302 -5.476 -4.796 1.00 91.12 121 GLN A CA 1
ATOM 927 C C . GLN A 1 121 ? -7.962 -5.452 -3.304 1.00 91.12 121 GLN A C 1
ATOM 929 O O . GLN A 1 121 ? -8.181 -6.444 -2.613 1.00 91.12 121 GLN A O 1
ATOM 934 N N . ARG A 1 122 ? -7.462 -4.325 -2.782 1.00 93.31 122 ARG A N 1
ATOM 935 C CA . ARG A 1 122 ? -7.136 -4.198 -1.353 1.00 93.31 122 ARG A CA 1
ATOM 936 C C . ARG A 1 122 ? -8.381 -4.214 -0.488 1.00 93.31 122 ARG A C 1
ATOM 938 O O . ARG A 1 122 ? -8.378 -4.863 0.554 1.00 93.31 122 ARG A O 1
ATOM 945 N N . ILE A 1 123 ? -9.438 -3.532 -0.924 1.00 93.69 123 ILE A N 1
ATOM 946 C CA . ILE A 1 123 ? -10.731 -3.555 -0.236 1.00 93.69 123 ILE A CA 1
ATOM 947 C C . ILE A 1 123 ? -11.243 -4.996 -0.153 1.00 93.69 123 ILE A C 1
ATOM 949 O O . ILE A 1 123 ? -11.645 -5.436 0.923 1.00 93.69 123 ILE A O 1
ATOM 953 N N . GLU A 1 124 ? -11.169 -5.753 -1.247 1.00 94.50 124 GLU A N 1
ATOM 954 C CA . GLU A 1 124 ? -11.592 -7.157 -1.263 1.00 94.50 124 GLU A CA 1
ATOM 955 C C . GLU A 1 124 ? -10.718 -8.052 -0.370 1.00 94.50 124 GLU A C 1
ATOM 957 O O . GLU A 1 124 ? -11.248 -8.869 0.386 1.00 94.50 124 GLU A O 1
ATOM 962 N N . THR A 1 125 ? -9.394 -7.860 -0.361 1.00 94.50 125 THR A N 1
ATOM 963 C CA . THR A 1 125 ? -8.496 -8.575 0.563 1.00 94.50 125 THR A CA 1
ATOM 964 C C . THR A 1 125 ? -8.843 -8.286 2.027 1.00 94.50 125 THR A C 1
ATOM 966 O O . THR A 1 125 ? -8.916 -9.214 2.834 1.00 94.50 125 THR A O 1
ATOM 969 N N . ILE A 1 126 ? -9.102 -7.021 2.378 1.00 94.94 126 ILE A N 1
ATOM 970 C CA . ILE A 1 126 ? -9.479 -6.623 3.743 1.00 94.94 126 ILE A CA 1
ATOM 971 C C . ILE A 1 126 ? -10.828 -7.238 4.128 1.00 94.94 126 ILE A C 1
ATOM 973 O O . ILE A 1 126 ? -10.928 -7.836 5.195 1.00 94.94 126 ILE A O 1
ATOM 977 N N . LYS A 1 127 ? -11.844 -7.170 3.257 1.00 95.69 127 LYS A N 1
ATOM 978 C CA . LYS A 1 127 ? -13.156 -7.804 3.491 1.00 95.69 127 LYS A CA 1
ATOM 979 C C . LYS A 1 127 ? -13.034 -9.305 3.739 1.00 95.69 127 LYS A C 1
ATOM 981 O O . LYS A 1 127 ? -13.692 -9.835 4.630 1.00 95.69 127 LYS A O 1
ATOM 986 N N . LYS A 1 128 ? -12.179 -9.987 2.972 1.00 95.69 128 LYS A N 1
ATOM 987 C CA . LYS A 1 128 ? -11.922 -11.420 3.144 1.00 95.69 128 LYS A CA 1
ATOM 988 C C . LYS A 1 128 ? -11.249 -11.725 4.485 1.00 95.69 128 LYS A C 1
ATOM 990 O O . LYS A 1 128 ? -11.571 -12.733 5.105 1.00 95.69 128 LYS A O 1
ATOM 995 N N . ALA A 1 129 ? -10.316 -10.879 4.918 1.00 94.19 129 ALA A N 1
ATOM 996 C CA . ALA A 1 129 ? -9.600 -11.050 6.180 1.00 94.19 129 ALA A CA 1
ATOM 997 C C . ALA A 1 129 ? -10.416 -10.620 7.412 1.00 94.19 129 ALA A C 1
ATOM 999 O O . ALA A 1 129 ? -10.139 -11.088 8.513 1.00 94.19 129 ALA A O 1
ATOM 1000 N N . MET A 1 130 ? -11.402 -9.738 7.234 1.00 91.75 130 MET A N 1
ATOM 1001 C CA . MET A 1 130 ? -12.225 -9.166 8.301 1.00 91.75 130 MET A CA 1
ATOM 1002 C C . MET A 1 130 ? -13.721 -9.317 7.979 1.00 91.75 130 MET A C 1
ATOM 1004 O O . MET A 1 130 ? -14.369 -8.351 7.556 1.00 91.75 130 MET A O 1
ATOM 1008 N N . PRO A 1 131 ? -14.293 -10.521 8.168 1.00 89.56 131 PRO A N 1
ATOM 1009 C CA . PRO A 1 131 ? -15.710 -10.759 7.923 1.00 89.56 131 PRO A CA 1
ATOM 1010 C C . PRO A 1 131 ? -16.594 -9.807 8.738 1.00 89.56 131 PRO A C 1
ATOM 1012 O O . PRO A 1 131 ? -16.356 -9.580 9.921 1.00 89.56 131 PRO A O 1
ATOM 1015 N N . GLY A 1 132 ? -17.623 -9.244 8.103 1.00 87.94 132 GLY A N 1
ATOM 1016 C CA . GLY A 1 132 ? -18.562 -8.321 8.753 1.00 87.94 132 GLY A CA 1
ATOM 1017 C C . GLY A 1 132 ? -18.163 -6.840 8.715 1.00 87.94 132 GLY A C 1
ATOM 1018 O O . GLY A 1 132 ? -18.959 -5.998 9.136 1.00 87.94 132 GLY A O 1
ATOM 1019 N N . ILE A 1 133 ? -16.991 -6.490 8.165 1.00 92.56 133 ILE A N 1
ATOM 1020 C CA . ILE A 1 133 ? -16.618 -5.087 7.946 1.00 92.56 133 ILE A CA 1
ATOM 1021 C C . ILE A 1 133 ? -17.599 -4.397 6.982 1.00 92.56 133 ILE A C 1
ATOM 1023 O O . ILE A 1 133 ? -17.975 -4.939 5.940 1.00 92.56 133 ILE A O 1
ATOM 1027 N N . LYS A 1 134 ? -18.013 -3.171 7.320 1.00 93.50 134 LYS A N 1
ATOM 1028 C CA . LYS A 1 134 ? -18.911 -2.354 6.492 1.00 93.50 134 LYS A CA 1
ATOM 1029 C C . LYS A 1 134 ? -18.100 -1.290 5.764 1.00 93.50 134 LYS A C 1
ATOM 1031 O O . LYS A 1 134 ? -17.675 -0.315 6.373 1.00 93.50 134 LYS A O 1
ATOM 1036 N N . VAL A 1 135 ? -17.902 -1.474 4.462 1.00 93.44 135 VAL A N 1
ATOM 1037 C CA . VAL A 1 135 ? -17.168 -0.513 3.627 1.00 93.44 135 VAL A CA 1
ATOM 1038 C C . VAL A 1 135 ? -18.100 0.618 3.204 1.00 93.44 135 VAL A C 1
ATOM 1040 O O . VAL A 1 135 ? -19.217 0.369 2.751 1.00 93.44 135 VAL A O 1
ATOM 1043 N N . ARG A 1 136 ? -17.644 1.859 3.373 1.00 90.81 136 ARG A N 1
ATOM 1044 C CA . ARG A 1 136 ? -18.350 3.076 2.963 1.00 90.81 136 ARG A CA 1
ATOM 1045 C C . ARG A 1 136 ? -17.378 3.999 2.250 1.00 90.81 136 ARG A C 1
ATOM 1047 O O . ARG A 1 136 ? -16.220 4.093 2.654 1.00 90.81 136 ARG A O 1
ATOM 1054 N N . ASP A 1 137 ? -17.870 4.704 1.241 1.00 84.69 137 ASP A N 1
ATOM 1055 C CA . ASP A 1 137 ? -17.082 5.737 0.584 1.00 84.69 137 ASP A CA 1
ATOM 1056 C C . ASP A 1 137 ? -16.868 6.904 1.543 1.00 84.69 137 ASP A C 1
ATOM 1058 O O . ASP A 1 137 ? -17.813 7.505 2.059 1.00 84.69 137 ASP A O 1
ATOM 1062 N N . TRP A 1 138 ? -15.600 7.222 1.784 1.00 84.00 138 TRP A N 1
ATOM 1063 C CA . TRP A 1 138 ? -15.208 8.372 2.580 1.00 84.00 138 TRP A CA 1
ATOM 1064 C C . TRP A 1 138 ? -14.850 9.528 1.650 1.00 84.00 138 TRP A C 1
ATOM 1066 O O . TRP A 1 138 ? -13.724 9.649 1.164 1.00 84.00 138 TRP A O 1
ATOM 1076 N N . VAL A 1 139 ? -15.843 10.370 1.365 1.00 75.69 139 VAL A N 1
ATOM 1077 C CA . VAL A 1 139 ? -15.646 11.586 0.573 1.00 75.69 139 VAL A CA 1
ATOM 1078 C C . VAL A 1 139 ? -15.087 12.667 1.491 1.00 75.69 139 VAL A C 1
ATOM 1080 O O . VAL A 1 139 ? -15.788 13.176 2.361 1.00 75.69 139 VAL A O 1
ATOM 1083 N N . ILE A 1 140 ? -13.817 13.021 1.305 1.00 70.25 140 ILE A N 1
ATOM 1084 C CA . ILE A 1 140 ? -13.211 14.137 2.031 1.00 70.25 140 ILE A CA 1
ATOM 1085 C C . ILE A 1 140 ? -13.486 15.423 1.249 1.00 70.25 140 ILE A C 1
ATOM 1087 O O . ILE A 1 140 ? -12.894 15.671 0.195 1.00 70.25 140 ILE A O 1
ATOM 1091 N N . GLU A 1 141 ? -14.392 16.248 1.769 1.00 66.31 141 GLU A N 1
ATOM 1092 C CA . GLU A 1 141 ? -14.690 17.561 1.201 1.00 66.31 141 GLU A CA 1
ATOM 1093 C C . GLU A 1 141 ? -13.424 18.436 1.164 1.00 66.31 141 GLU A C 1
ATOM 1095 O O . GLU A 1 141 ? -12.643 18.490 2.113 1.00 66.31 141 GLU A O 1
ATOM 1100 N N . GLY A 1 142 ? -13.169 19.095 0.031 1.00 61.25 142 GLY A N 1
ATOM 1101 C CA . GLY A 1 142 ? -11.971 19.922 -0.174 1.00 61.25 142 GLY A CA 1
ATOM 1102 C C . GLY A 1 14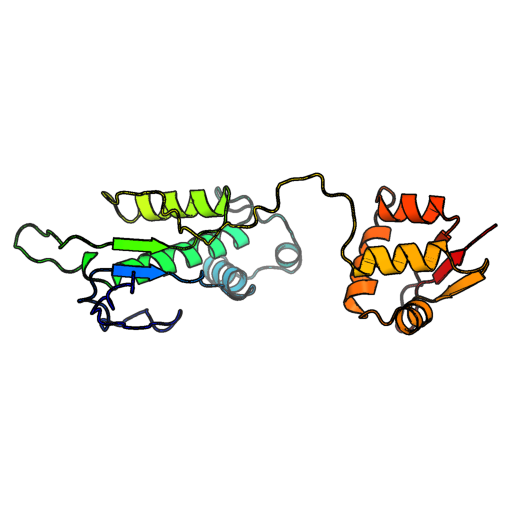2 ? -10.715 19.159 -0.618 1.00 61.25 142 GLY A C 1
ATOM 1103 O O . GLY A 1 142 ? -9.830 19.757 -1.232 1.00 61.25 142 GLY A O 1
ATOM 1104 N N . LEU A 1 143 ? -10.662 17.833 -0.446 1.00 55.25 143 LEU A N 1
ATOM 1105 C CA . LEU A 1 143 ? -9.739 16.965 -1.178 1.00 55.25 143 LEU A CA 1
ATOM 1106 C C . LEU A 1 143 ? -10.410 16.558 -2.489 1.00 55.25 143 LEU A C 1
ATOM 1108 O O . LEU A 1 143 ? -10.716 15.391 -2.720 1.00 55.25 143 LEU A O 1
ATOM 1112 N N . SER A 1 144 ? -10.606 17.517 -3.405 1.00 48.56 144 SER A N 1
ATOM 1113 C CA . SER A 1 144 ? -10.733 17.106 -4.799 1.00 48.56 144 SER A CA 1
ATOM 1114 C C . SER A 1 144 ? -9.408 16.424 -5.116 1.00 48.56 144 SER A C 1
ATOM 1116 O O . SER A 1 144 ? -8.381 17.100 -5.277 1.00 48.56 144 SER A O 1
ATOM 1118 N N . ALA A 1 145 ? -9.397 15.092 -5.199 1.00 51.06 145 ALA A N 1
ATOM 1119 C CA . ALA A 1 145 ? -8.438 14.450 -6.065 1.00 51.06 145 ALA A CA 1
ATOM 1120 C C . ALA A 1 145 ? -8.554 15.259 -7.352 1.00 51.06 145 ALA A C 1
ATOM 1122 O O . ALA A 1 145 ? -9.621 15.306 -7.966 1.00 51.06 145 ALA A O 1
ATOM 1123 N N . LYS A 1 146 ? -7.505 16.001 -7.720 1.00 44.31 146 LYS A N 1
ATOM 1124 C CA . LYS A 1 146 ? -7.372 16.412 -9.107 1.00 44.31 146 LYS A CA 1
ATOM 1125 C C . LYS A 1 146 ? -7.223 15.084 -9.809 1.00 44.31 146 LYS A C 1
ATOM 1127 O O . LYS A 1 146 ? -6.106 14.592 -9.966 1.00 44.31 146 LYS A O 1
ATOM 1132 N N . THR A 1 147 ? -8.357 14.454 -10.110 1.00 38.72 147 THR A N 1
ATOM 1133 C CA . THR A 1 147 ? -8.466 13.360 -11.034 1.00 38.72 147 THR A CA 1
ATOM 1134 C C . THR A 1 147 ? -7.707 13.929 -12.200 1.00 38.72 147 THR A C 1
ATOM 1136 O O . THR A 1 147 ? -8.127 14.915 -12.810 1.00 38.72 147 THR A O 1
ATOM 1139 N N . LYS A 1 148 ? -6.503 13.406 -12.439 1.00 41.81 148 LYS A N 1
ATOM 1140 C CA . LYS A 1 148 ? -5.952 13.484 -13.772 1.00 41.81 148 LYS A CA 1
ATOM 1141 C C . LYS A 1 148 ? -6.990 12.714 -14.550 1.00 41.81 148 LYS A C 1
ATOM 1143 O O . LYS A 1 148 ? -6.949 11.486 -14.592 1.00 41.81 148 LYS A O 1
ATOM 1148 N N . THR A 1 149 ? -8.002 13.437 -15.025 1.00 32.75 149 THR A N 1
ATOM 1149 C CA . THR A 1 149 ? -8.874 12.992 -16.080 1.00 32.75 149 THR A CA 1
ATOM 1150 C C . THR A 1 149 ? -7.944 12.264 -17.024 1.00 32.75 149 THR A C 1
ATOM 1152 O O . THR A 1 149 ? -6.859 12.760 -17.356 1.00 32.75 149 THR A O 1
ATOM 1155 N N . LYS A 1 150 ? -8.331 11.059 -17.427 1.00 35.34 150 LYS A N 1
ATOM 1156 C CA . LYS A 1 150 ? -7.816 10.457 -18.650 1.00 35.34 150 LYS A CA 1
ATOM 1157 C C . LYS A 1 150 ? -8.239 11.347 -19.836 1.00 35.34 150 LYS A C 1
ATOM 1159 O O . LYS A 1 150 ? -8.885 10.893 -20.765 1.00 35.34 150 LYS A O 1
ATOM 1164 N N . GLY A 1 151 ? -7.919 12.640 -19.792 1.00 31.77 151 GLY A N 1
ATOM 1165 C CA . GLY A 1 151 ? -7.778 13.478 -20.950 1.00 31.77 151 GLY A CA 1
ATOM 1166 C C . GLY A 1 151 ? -6.509 12.980 -21.600 1.00 31.77 151 GLY A C 1
ATOM 1167 O O . GLY A 1 151 ? -5.418 13.204 -21.082 1.00 31.77 151 GLY A O 1
ATOM 1168 N N . MET A 1 152 ? -6.700 12.171 -22.636 1.00 33.56 152 MET A N 1
ATOM 1169 C CA . MET A 1 152 ? -5.856 12.133 -23.819 1.00 33.56 152 MET A CA 1
ATOM 1170 C C . MET A 1 152 ? -4.392 12.487 -23.517 1.00 33.56 152 MET A C 1
ATOM 1172 O O . MET A 1 152 ? -3.998 13.654 -23.533 1.00 33.56 152 MET A O 1
ATOM 1176 N N . GLN A 1 153 ? -3.589 11.473 -23.181 1.00 36.44 153 GLN A N 1
ATOM 1177 C CA . GLN A 1 153 ? -2.142 11.617 -23.054 1.00 36.44 153 GLN A CA 1
ATOM 1178 C C . GLN A 1 153 ? -1.548 12.028 -24.407 1.00 36.44 153 GLN A C 1
ATOM 1180 O O . GLN A 1 153 ? -1.060 11.201 -25.161 1.00 36.44 153 GLN A O 1
ATOM 1185 N N . HIS A 1 154 ? -1.540 13.324 -24.687 1.00 42.59 154 HIS A N 1
ATOM 1186 C CA . HIS A 1 154 ? -0.624 13.938 -25.631 1.00 42.59 154 HIS A CA 1
ATOM 1187 C C . HIS A 1 154 ? -0.113 15.236 -25.023 1.00 42.59 154 HIS A C 1
ATOM 1189 O O . HIS A 1 154 ? -0.733 16.288 -25.144 1.00 42.59 154 HIS A O 1
ATOM 1195 N N . LYS A 1 155 ? 1.037 15.143 -24.352 1.00 39.81 155 LYS A N 1
ATOM 1196 C CA . LYS A 1 155 ? 2.230 15.974 -24.592 1.00 39.81 155 LYS A CA 1
ATOM 1197 C C . LYS A 1 155 ? 3.212 15.769 -23.446 1.00 39.81 155 LYS A C 1
ATOM 1199 O O . LYS A 1 155 ? 2.828 15.699 -22.282 1.00 39.81 155 LYS A O 1
ATOM 1204 N N . GLY A 1 156 ? 4.473 15.581 -23.819 1.00 51.38 156 GLY A N 1
ATOM 1205 C CA . GLY A 1 156 ? 5.550 15.103 -22.965 1.00 51.38 156 GLY A CA 1
ATOM 1206 C C . GLY A 1 156 ? 5.723 15.846 -21.641 1.00 51.38 156 GLY A C 1
ATOM 1207 O O . GLY A 1 156 ? 5.239 16.958 -21.433 1.00 51.38 156 GLY A O 1
ATOM 1208 N N . SER A 1 157 ? 6.475 15.220 -20.730 1.00 63.47 157 SER A N 1
ATOM 1209 C CA . SER A 1 157 ? 6.963 15.895 -19.518 1.00 63.47 157 SER A CA 1
ATOM 1210 C C . SER A 1 157 ? 7.535 17.277 -19.876 1.00 63.47 157 SER A C 1
ATOM 1212 O O . SER A 1 157 ? 8.111 17.414 -20.951 1.00 63.47 157 SER A O 1
ATOM 1214 N N . LYS A 1 158 ? 7.422 18.294 -19.004 1.00 70.31 158 LYS A N 1
ATOM 1215 C CA . LYS A 1 158 ? 7.914 19.666 -19.282 1.00 70.31 158 LYS A CA 1
ATOM 1216 C C . LYS A 1 158 ? 9.297 19.686 -19.959 1.00 70.31 158 LYS A C 1
ATOM 1218 O O . LYS A 1 158 ? 9.497 20.429 -20.909 1.00 70.31 158 LYS A O 1
ATOM 1223 N N . GLY A 1 159 ? 10.206 18.802 -19.534 1.00 74.38 159 GLY A N 1
ATOM 1224 C CA . GLY A 1 159 ? 11.530 18.643 -20.142 1.00 74.38 159 GLY A CA 1
ATOM 1225 C C . GLY A 1 159 ? 11.528 18.111 -21.582 1.00 74.38 159 GLY A C 1
ATOM 1226 O O . GLY A 1 159 ? 12.307 18.591 -22.390 1.00 74.38 159 GLY A O 1
ATOM 1227 N N . GLN A 1 160 ? 10.647 17.175 -21.936 1.00 81.19 160 GLN A N 1
ATOM 1228 C CA . GLN A 1 160 ? 10.482 16.698 -23.316 1.00 81.19 160 GLN A CA 1
ATOM 1229 C C . GLN A 1 160 ? 9.971 17.808 -24.238 1.00 81.19 160 GLN A C 1
ATOM 1231 O O . GLN A 1 160 ? 10.496 17.972 -25.334 1.00 81.19 160 GLN A O 1
ATOM 1236 N N . THR A 1 161 ? 8.998 18.600 -23.786 1.00 82.81 161 THR A N 1
ATOM 1237 C CA . THR A 1 161 ? 8.504 19.754 -24.552 1.00 82.81 161 THR A CA 1
ATOM 1238 C C . THR A 1 161 ? 9.601 20.798 -24.755 1.00 82.81 161 THR A C 1
ATOM 1240 O O . THR A 1 161 ? 9.755 21.309 -25.857 1.00 82.81 161 THR A O 1
ATOM 1243 N N . SER A 1 162 ? 10.419 21.072 -23.732 1.00 83.44 162 SER A N 1
ATOM 1244 C CA . SER A 1 162 ? 11.570 21.976 -23.859 1.00 83.44 162 SER A CA 1
ATOM 1245 C C . SER A 1 162 ? 12.615 21.476 -24.861 1.00 83.44 162 SER A C 1
ATOM 1247 O O . SER A 1 162 ? 13.127 22.277 -25.636 1.00 83.44 162 SER A O 1
ATOM 1249 N N . ILE A 1 163 ? 12.904 20.168 -24.884 1.00 88.81 163 ILE A N 1
ATOM 1250 C CA . ILE A 1 163 ? 13.830 19.568 -25.860 1.00 88.81 163 ILE A CA 1
ATOM 1251 C C . ILE A 1 163 ? 13.282 19.710 -27.284 1.00 88.81 163 ILE A C 1
ATOM 1253 O O . ILE A 1 163 ? 14.004 20.154 -28.172 1.00 88.81 163 ILE A O 1
ATOM 1257 N N . LEU A 1 164 ? 12.006 19.368 -27.499 1.00 89.25 164 LEU A N 1
ATOM 1258 C CA . LEU A 1 164 ? 11.364 19.467 -28.812 1.00 89.25 164 LEU A CA 1
ATOM 1259 C C . LEU A 1 164 ? 11.309 20.914 -29.311 1.00 89.25 164 LEU A C 1
ATOM 1261 O O . LEU A 1 164 ? 11.658 21.168 -30.457 1.00 89.25 164 LEU A O 1
ATOM 1265 N N . ASN A 1 165 ? 10.942 21.866 -28.451 1.00 87.75 165 ASN A N 1
ATOM 1266 C CA . ASN A 1 165 ? 10.897 23.282 -28.816 1.00 87.75 165 ASN A CA 1
ATOM 1267 C C . ASN A 1 165 ? 12.283 23.836 -29.157 1.00 87.75 165 ASN A C 1
ATOM 1269 O O . ASN A 1 165 ? 12.405 24.635 -30.078 1.00 87.75 165 ASN A O 1
ATOM 1273 N N . TYR A 1 166 ? 13.325 23.425 -28.434 1.00 88.56 166 TYR A N 1
ATOM 1274 C CA . TYR A 1 166 ? 14.691 23.812 -28.773 1.00 88.56 166 TYR A CA 1
ATOM 1275 C C . TYR A 1 166 ? 15.081 23.251 -30.145 1.00 88.56 166 TYR A C 1
ATOM 1277 O O . TYR A 1 166 ? 15.423 24.018 -31.037 1.00 88.56 166 TYR A O 1
ATOM 1285 N N . LEU A 1 167 ? 14.921 21.940 -30.361 1.00 89.19 167 LEU A N 1
ATOM 1286 C CA . LEU A 1 167 ? 15.270 21.283 -31.628 1.00 89.19 167 LEU A CA 1
ATOM 1287 C C . LEU A 1 167 ? 14.451 21.792 -32.830 1.00 89.19 167 LEU A C 1
ATOM 1289 O O . LEU A 1 167 ? 14.959 21.840 -33.946 1.00 89.19 167 LEU A O 1
ATOM 1293 N N . ALA A 1 168 ? 13.214 22.238 -32.611 1.00 89.06 168 ALA A N 1
ATOM 1294 C CA . ALA A 1 168 ? 12.413 22.881 -33.648 1.00 89.06 168 ALA A CA 1
ATOM 1295 C C . ALA A 1 168 ? 13.017 24.219 -34.111 1.00 89.06 168 ALA A C 1
ATOM 1297 O O . ALA A 1 168 ? 12.968 24.532 -35.298 1.00 89.06 168 ALA A O 1
ATOM 1298 N N . ASN A 1 169 ? 13.627 24.986 -33.203 1.00 87.38 169 ASN A N 1
ATOM 1299 C CA . ASN A 1 169 ? 14.063 26.365 -33.455 1.00 87.38 169 ASN A CA 1
ATOM 1300 C C . ASN A 1 169 ? 15.577 26.537 -33.643 1.00 87.38 169 ASN A C 1
ATOM 1302 O O . ASN A 1 169 ? 16.023 27.640 -33.951 1.00 87.38 169 ASN A O 1
ATOM 1306 N N . VAL A 1 170 ? 16.383 25.487 -33.468 1.00 86.94 170 VAL A N 1
ATOM 1307 C CA . VAL A 1 170 ? 17.822 25.577 -33.753 1.00 86.94 170 VAL A CA 1
ATOM 1308 C C . VAL A 1 170 ? 18.097 25.742 -35.255 1.00 86.94 170 VAL A C 1
ATOM 1310 O O . VAL A 1 170 ? 17.298 25.276 -36.072 1.00 86.94 170 VAL A O 1
ATOM 1313 N N . PRO A 1 171 ? 19.211 26.388 -35.638 1.00 89.00 171 PRO A N 1
ATOM 1314 C CA . PRO A 1 171 ? 19.698 26.394 -37.016 1.00 89.00 171 PRO A CA 1
ATOM 1315 C C . PRO A 1 171 ? 19.943 24.983 -37.578 1.00 89.00 171 PRO A C 1
ATOM 1317 O O . PRO A 1 171 ? 19.995 23.998 -36.841 1.00 89.00 171 PRO A O 1
ATOM 1320 N N . VAL A 1 172 ? 20.117 24.891 -38.897 1.00 90.25 172 VAL A N 1
ATOM 1321 C CA . VAL A 1 172 ? 20.624 23.674 -39.553 1.00 90.25 172 VAL A CA 1
ATOM 1322 C C . VAL A 1 172 ? 22.021 23.374 -39.006 1.00 90.25 172 VAL A C 1
ATOM 1324 O O . VAL A 1 172 ? 22.853 24.276 -38.883 1.00 90.25 172 VAL A O 1
ATOM 1327 N N . GLY A 1 173 ? 22.274 22.119 -38.639 1.00 88.94 173 GLY A N 1
ATOM 1328 C CA . GLY A 1 173 ? 23.533 21.734 -38.011 1.00 88.94 173 GLY A CA 1
ATOM 1329 C C . GLY A 1 173 ? 23.444 20.491 -37.134 1.00 88.94 173 GLY A C 1
ATOM 1330 O O . GLY A 1 173 ? 22.394 19.866 -36.980 1.00 88.94 173 GLY A O 1
ATOM 1331 N N . SER A 1 174 ? 24.586 20.132 -36.550 1.00 88.50 174 SER A N 1
ATOM 1332 C CA . SER A 1 174 ? 24.751 18.946 -35.710 1.00 88.50 174 SER A CA 1
ATOM 1333 C C . SER A 1 174 ? 24.917 19.334 -34.242 1.00 88.50 174 SER A C 1
ATOM 1335 O O . SER A 1 174 ? 25.794 20.123 -33.889 1.00 88.50 174 SER A O 1
ATOM 1337 N N . TYR A 1 175 ? 24.074 18.767 -33.378 1.00 90.19 175 TYR A N 1
ATOM 1338 C CA . TYR A 1 175 ? 23.986 19.102 -31.959 1.00 90.19 175 TYR A CA 1
ATOM 1339 C C . TYR A 1 175 ? 24.220 17.861 -31.100 1.00 90.19 175 TYR A C 1
ATOM 1341 O O . TYR A 1 175 ? 23.454 16.897 -31.150 1.00 90.19 175 TYR A O 1
ATOM 1349 N N . SER A 1 176 ? 25.260 17.876 -30.266 1.00 89.81 176 SER A N 1
ATOM 1350 C CA . SER A 1 176 ? 25.512 16.784 -29.319 1.00 89.81 176 SER A CA 1
ATOM 1351 C C . SER A 1 176 ? 24.542 16.832 -28.137 1.00 89.81 176 SER A C 1
ATOM 1353 O O . SER A 1 176 ? 24.101 17.902 -27.704 1.00 89.81 176 SER A O 1
ATOM 1355 N N . ALA A 1 177 ? 24.220 15.674 -27.560 1.00 88.00 177 ALA A N 1
ATOM 1356 C CA . ALA A 1 177 ? 23.336 15.607 -26.401 1.00 88.00 177 ALA A CA 1
ATOM 1357 C C . ALA A 1 177 ? 23.944 16.331 -25.184 1.00 88.00 177 ALA A C 1
ATOM 1359 O O . ALA A 1 177 ? 23.213 16.914 -24.379 1.00 88.00 177 ALA A O 1
ATOM 1360 N N . SER A 1 178 ? 25.276 16.366 -25.072 1.00 86.38 178 SER A N 1
ATOM 1361 C CA . SER A 1 178 ? 25.981 17.152 -24.056 1.00 86.38 178 SER A CA 1
ATOM 1362 C C . SER A 1 178 ? 25.801 18.661 -24.226 1.00 86.38 178 SER A C 1
ATOM 1364 O O . SER A 1 178 ? 25.621 19.350 -23.218 1.00 86.38 178 SER A O 1
ATOM 1366 N N . LEU A 1 179 ? 25.843 19.170 -25.464 1.00 86.12 179 LEU A N 1
ATOM 1367 C CA . LEU A 1 179 ? 25.617 20.585 -25.770 1.00 86.12 179 LEU A CA 1
ATOM 1368 C C . LEU A 1 179 ? 24.160 20.961 -25.501 1.00 86.12 179 LEU A C 1
ATOM 1370 O O . LEU A 1 179 ? 23.894 21.861 -24.709 1.00 86.12 179 LEU A O 1
ATOM 1374 N N . LEU A 1 180 ? 23.226 20.166 -26.028 1.00 87.69 180 LEU A N 1
ATOM 1375 C CA . LEU A 1 180 ? 21.794 20.344 -25.805 1.00 87.69 180 LEU A CA 1
ATOM 1376 C C . LEU A 1 180 ? 21.477 20.403 -24.305 1.00 87.69 180 LEU A C 1
ATOM 1378 O O . LEU A 1 180 ? 20.801 21.313 -23.840 1.00 87.69 180 LEU A O 1
ATOM 1382 N N . ARG A 1 181 ? 22.041 19.496 -23.499 1.00 89.50 181 ARG A N 1
ATOM 1383 C CA . ARG A 1 181 ? 21.858 19.508 -22.040 1.00 89.50 181 ARG A CA 1
ATOM 1384 C C . ARG A 1 181 ? 22.281 20.829 -21.387 1.00 89.50 181 ARG A C 1
ATOM 1386 O O . ARG A 1 181 ? 21.613 21.265 -20.448 1.00 89.50 181 ARG A O 1
ATOM 1393 N N . LYS A 1 182 ? 23.402 21.411 -21.828 1.00 86.56 182 LYS A N 1
ATOM 1394 C CA . LYS A 1 182 ? 23.931 22.673 -21.290 1.00 86.56 182 LYS A CA 1
ATOM 1395 C C . LYS A 1 182 ? 23.033 23.846 -21.678 1.00 86.56 182 LYS A C 1
ATOM 1397 O O . LYS A 1 182 ? 22.670 24.622 -20.798 1.00 86.56 182 LYS A O 1
ATOM 1402 N N . ASP A 1 183 ? 22.617 23.905 -22.937 1.00 84.25 183 ASP A N 1
ATOM 1403 C CA . ASP A 1 183 ? 21.866 25.034 -23.490 1.00 84.25 183 ASP A CA 1
ATOM 1404 C C . ASP A 1 183 ? 20.468 25.160 -22.879 1.00 84.25 183 ASP A C 1
ATOM 1406 O O . ASP A 1 183 ? 20.071 26.237 -22.440 1.00 84.25 183 ASP A O 1
ATOM 1410 N N . ILE A 1 184 ? 19.741 24.044 -22.755 1.00 86.19 184 ILE A N 1
ATOM 1411 C CA . ILE A 1 184 ? 18.390 24.037 -22.165 1.00 86.19 184 ILE A CA 1
ATOM 1412 C C . ILE A 1 184 ? 18.373 23.722 -20.662 1.00 86.19 184 ILE A C 1
ATOM 1414 O O . ILE A 1 184 ? 17.302 23.560 -20.077 1.00 86.19 184 ILE A O 1
ATOM 1418 N N . LYS A 1 185 ? 19.550 23.631 -20.022 1.00 86.25 185 LYS A N 1
ATOM 1419 C CA . LYS A 1 185 ? 19.733 23.403 -18.574 1.00 86.25 185 LYS A CA 1
ATOM 1420 C C . LYS A 1 185 ? 18.900 22.239 -18.014 1.00 86.25 185 LYS A C 1
ATOM 1422 O O . LYS A 1 185 ? 18.324 22.332 -16.929 1.00 86.25 185 LYS A O 1
ATOM 1427 N N . ILE A 1 186 ? 18.842 21.118 -18.733 1.00 86.19 186 ILE A N 1
ATOM 1428 C CA . ILE A 1 186 ? 18.108 19.926 -18.281 1.00 86.19 186 ILE A CA 1
ATOM 1429 C C . ILE A 1 186 ? 19.013 18.916 -17.572 1.00 86.19 186 ILE A C 1
ATOM 1431 O O . ILE A 1 186 ? 20.223 18.831 -17.795 1.00 86.19 186 ILE A O 1
ATOM 1435 N N . SER A 1 187 ? 18.409 18.096 -16.714 1.00 85.62 187 SER A N 1
ATOM 1436 C CA . SER A 1 187 ? 19.129 17.012 -16.048 1.00 85.62 187 SER A CA 1
ATOM 1437 C C . SER A 1 187 ? 19.509 15.893 -17.033 1.00 85.62 187 SER A C 1
ATOM 1439 O O . SER A 1 187 ? 18.805 15.629 -18.014 1.00 85.62 187 SER A O 1
ATOM 1441 N N . LYS A 1 188 ? 20.602 15.176 -16.739 1.00 84.88 188 LYS A N 1
ATOM 1442 C CA . LYS A 1 188 ? 21.044 14.009 -17.526 1.00 84.88 188 LYS A CA 1
ATOM 1443 C C . LYS A 1 188 ? 19.982 12.902 -17.561 1.00 84.88 188 LYS A C 1
ATOM 1445 O O . LYS A 1 188 ? 19.805 12.255 -18.590 1.00 84.88 188 LYS A O 1
ATOM 1450 N N . SER A 1 189 ? 19.252 12.700 -16.463 1.00 82.81 189 SER A N 1
ATOM 1451 C CA . SER A 1 189 ? 18.196 11.686 -16.371 1.00 82.81 189 SER A CA 1
ATOM 1452 C C . SER A 1 189 ? 16.969 12.044 -17.216 1.00 82.81 189 SER A C 1
ATOM 1454 O O . SER A 1 189 ? 16.388 11.157 -17.840 1.00 82.81 189 SER A O 1
ATOM 1456 N N . THR A 1 190 ? 16.607 13.329 -17.304 1.00 84.88 190 THR A N 1
ATOM 1457 C CA . THR A 1 190 ? 15.542 13.811 -18.200 1.00 84.88 190 THR A CA 1
ATOM 1458 C C . THR A 1 190 ? 15.896 13.557 -19.665 1.00 84.88 190 THR A C 1
ATOM 1460 O O . THR A 1 190 ? 15.072 13.025 -20.407 1.00 84.88 190 THR A O 1
ATOM 1463 N N . LEU A 1 191 ? 17.129 13.881 -20.067 1.00 86.56 191 LEU A N 1
ATOM 1464 C CA . LEU A 1 191 ? 17.601 13.677 -21.438 1.00 86.56 191 LEU A CA 1
ATOM 1465 C C . LEU A 1 191 ? 17.687 12.191 -21.808 1.00 86.56 191 LEU A C 1
ATOM 1467 O O . LEU A 1 191 ? 17.209 11.794 -22.864 1.00 86.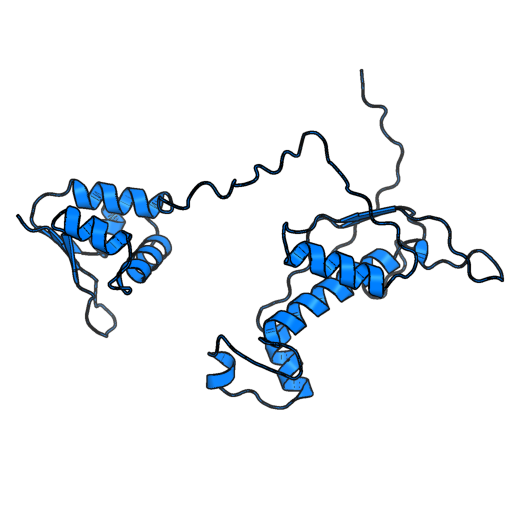56 191 LEU A O 1
ATOM 1471 N N . SER A 1 192 ? 18.209 11.354 -20.908 1.00 86.69 192 SER A N 1
ATOM 1472 C CA . SER A 1 192 ? 18.270 9.903 -21.116 1.00 86.69 192 SER A CA 1
ATOM 1473 C C . SER A 1 192 ? 16.874 9.282 -21.249 1.00 86.69 192 SER A C 1
ATOM 1475 O O . SER A 1 192 ? 16.645 8.432 -22.109 1.00 86.69 192 SER A O 1
ATOM 1477 N N . ARG A 1 193 ? 15.898 9.750 -20.456 1.00 85.94 193 ARG A N 1
ATOM 1478 C CA . ARG A 1 193 ? 14.501 9.312 -20.576 1.00 85.94 193 ARG A CA 1
ATOM 1479 C C . ARG A 1 193 ? 13.894 9.711 -21.921 1.00 85.94 193 ARG A C 1
ATOM 1481 O O . ARG A 1 193 ? 13.174 8.904 -22.496 1.00 85.94 193 ARG A O 1
ATOM 1488 N N . PHE A 1 194 ? 14.188 10.917 -22.410 1.00 88.44 194 PHE A N 1
ATOM 1489 C CA . PHE A 1 194 ? 13.768 11.377 -23.736 1.00 88.44 194 PHE A CA 1
ATOM 1490 C C . PHE A 1 194 ? 14.381 10.520 -24.850 1.00 88.44 194 PHE A C 1
ATOM 1492 O O . PHE A 1 194 ? 13.647 10.000 -25.684 1.00 88.44 194 PHE A O 1
ATOM 1499 N N . GLN A 1 195 ? 15.694 10.284 -24.816 1.00 89.12 195 GLN A N 1
ATOM 1500 C CA . GLN A 1 195 ? 16.399 9.452 -25.800 1.00 89.12 195 GLN A CA 1
ATOM 1501 C C . GLN A 1 195 ? 15.846 8.028 -25.861 1.00 89.12 195 GLN A C 1
ATOM 1503 O O . GLN A 1 195 ? 15.652 7.495 -26.946 1.00 89.12 195 GLN A O 1
ATOM 1508 N N . ARG A 1 196 ? 15.482 7.444 -24.714 1.00 85.56 196 ARG A N 1
ATOM 1509 C CA . ARG A 1 196 ? 14.837 6.125 -24.672 1.00 85.56 196 ARG A CA 1
ATOM 1510 C C . ARG A 1 196 ? 13.496 6.088 -25.415 1.00 85.56 196 ARG A C 1
ATOM 1512 O O . ARG A 1 196 ? 13.104 5.032 -25.888 1.00 85.56 196 ARG A O 1
ATOM 1519 N N . THR A 1 197 ? 12.787 7.215 -25.537 1.00 85.75 197 THR A N 1
ATOM 1520 C CA . THR A 1 197 ? 11.568 7.273 -26.369 1.00 85.75 197 THR A CA 1
ATOM 1521 C C . THR A 1 197 ? 11.873 7.258 -27.866 1.00 85.75 197 THR A C 1
ATOM 1523 O O . THR A 1 197 ? 11.009 6.882 -28.643 1.00 85.75 197 THR A O 1
ATOM 1526 N N . LEU A 1 198 ? 13.086 7.633 -28.283 1.00 85.12 198 LEU A N 1
ATOM 1527 C CA . LEU A 1 198 ? 13.509 7.637 -29.689 1.00 85.12 198 LEU A CA 1
ATOM 1528 C C . LEU A 1 198 ? 14.017 6.270 -30.170 1.00 85.12 198 LEU A C 1
ATOM 1530 O O . LEU A 1 198 ? 14.087 6.043 -31.379 1.00 85.12 198 LEU A O 1
ATOM 1534 N N . ASP A 1 199 ? 14.353 5.370 -29.237 1.00 82.94 199 ASP A N 1
ATOM 1535 C CA . ASP A 1 199 ? 14.734 3.987 -29.549 1.00 82.94 199 ASP A CA 1
ATOM 1536 C C . ASP A 1 199 ? 13.575 3.224 -30.224 1.00 82.94 199 ASP A C 1
ATOM 1538 O O . ASP A 1 199 ? 13.813 2.386 -31.090 1.00 82.94 199 ASP A O 1
ATOM 1542 N N . ASP A 1 200 ? 12.324 3.563 -29.894 1.00 82.56 200 ASP A N 1
ATOM 1543 C CA . ASP A 1 200 ? 11.142 3.077 -30.609 1.00 82.56 200 ASP A CA 1
ATOM 1544 C C . ASP A 1 200 ? 10.945 3.858 -31.920 1.00 82.56 200 ASP A C 1
ATOM 1546 O O . ASP A 1 200 ? 10.778 5.083 -31.930 1.00 82.56 200 ASP A O 1
ATOM 1550 N N . ILE A 1 201 ? 10.965 3.136 -33.044 1.00 77.88 201 ILE A N 1
ATOM 1551 C CA . ILE A 1 201 ? 10.830 3.699 -34.391 1.00 77.88 201 ILE A CA 1
ATOM 1552 C C . ILE A 1 201 ? 9.444 4.300 -34.648 1.00 77.88 201 ILE A C 1
ATOM 1554 O O . ILE A 1 201 ? 9.319 5.226 -35.449 1.00 77.88 201 ILE A O 1
ATOM 1558 N N . HIS A 1 202 ? 8.417 3.818 -33.948 1.00 78.25 202 HIS A N 1
ATOM 1559 C CA . HIS A 1 202 ? 7.040 4.273 -34.114 1.00 78.25 202 HIS A CA 1
ATOM 1560 C C . HIS A 1 202 ? 6.630 5.341 -33.099 1.00 78.25 202 HIS A C 1
ATOM 1562 O O . HIS A 1 202 ? 5.481 5.793 -33.128 1.00 78.25 202 HIS A O 1
ATOM 1568 N N . SER A 1 203 ? 7.549 5.784 -32.236 1.00 83.94 203 SER A N 1
ATOM 1569 C CA . SER A 1 203 ? 7.219 6.743 -31.191 1.00 83.94 203 SER A CA 1
ATOM 1570 C C . SER A 1 203 ? 6.809 8.102 -31.755 1.00 83.94 203 SER A C 1
ATOM 1572 O O . SER A 1 203 ? 7.396 8.636 -32.702 1.00 83.94 203 SER A O 1
ATOM 1574 N N . GLU A 1 204 ? 5.812 8.711 -31.116 1.00 83.19 204 GLU A N 1
ATOM 1575 C CA . GLU A 1 204 ? 5.307 10.029 -31.507 1.00 83.19 204 GLU A CA 1
ATOM 1576 C C . GLU A 1 204 ? 6.393 11.111 -31.408 1.00 83.19 204 GLU A C 1
ATOM 1578 O O . GLU A 1 204 ? 6.467 12.022 -32.230 1.00 83.19 204 GLU A O 1
ATOM 1583 N N . THR A 1 205 ? 7.305 10.972 -30.440 1.00 83.81 205 THR A N 1
ATOM 1584 C CA . THR A 1 205 ? 8.470 11.849 -30.286 1.00 83.81 205 THR A CA 1
ATOM 1585 C C . THR A 1 205 ? 9.378 11.802 -31.513 1.00 83.81 205 THR A C 1
ATOM 1587 O O . THR A 1 205 ? 9.846 12.845 -31.965 1.00 83.81 205 THR A O 1
ATOM 1590 N N . ARG A 1 206 ? 9.624 10.610 -32.069 1.00 85.69 206 ARG A N 1
ATOM 1591 C CA . ARG A 1 206 ? 10.491 10.437 -33.238 1.00 85.69 206 ARG A CA 1
ATOM 1592 C C . ARG A 1 206 ? 9.840 10.982 -34.505 1.00 85.69 206 ARG A C 1
ATOM 1594 O O . ARG A 1 206 ? 10.510 11.674 -35.265 1.00 85.69 206 ARG A O 1
ATOM 1601 N N . LYS A 1 207 ? 8.535 10.757 -34.690 1.00 86.88 207 LYS A N 1
ATOM 1602 C CA . LYS A 1 207 ? 7.759 11.371 -35.785 1.00 86.88 207 LYS A CA 1
ATOM 1603 C C . LYS A 1 207 ? 7.775 12.897 -35.706 1.00 86.88 207 LYS A C 1
ATOM 1605 O O . LYS A 1 207 ? 7.990 13.557 -36.714 1.00 86.88 207 LYS A O 1
ATOM 1610 N N . THR A 1 208 ? 7.620 13.445 -34.500 1.00 86.69 208 THR A N 1
ATOM 1611 C CA . THR A 1 208 ? 7.678 14.895 -34.265 1.00 86.69 208 THR A CA 1
ATOM 1612 C C . THR A 1 208 ? 9.050 15.470 -34.635 1.00 86.69 208 THR A C 1
ATOM 1614 O O . THR A 1 208 ? 9.111 16.505 -35.285 1.00 86.69 208 THR A O 1
ATOM 1617 N N . LEU A 1 209 ? 10.153 14.798 -34.272 1.00 87.81 209 LEU A N 1
ATOM 1618 C CA . LEU A 1 209 ? 11.502 15.233 -34.662 1.00 87.81 209 LEU A CA 1
ATOM 1619 C C . LEU A 1 209 ? 11.720 15.188 -36.176 1.00 87.81 209 LEU A C 1
ATOM 1621 O O . LEU A 1 209 ? 12.267 16.137 -36.730 1.00 87.81 209 LEU A O 1
ATOM 1625 N N . LEU A 1 210 ? 11.244 14.135 -36.845 1.00 87.31 210 LEU A N 1
ATOM 1626 C CA . LEU A 1 210 ? 11.290 14.056 -38.306 1.00 87.31 210 LEU A CA 1
ATOM 1627 C C . LEU A 1 210 ? 10.492 15.193 -38.956 1.00 87.31 210 LEU A C 1
ATOM 1629 O O . LEU A 1 210 ? 10.960 15.769 -39.928 1.00 87.31 210 LEU A O 1
ATOM 1633 N N . GLY A 1 211 ? 9.349 15.576 -38.380 1.00 86.81 211 GLY A N 1
ATOM 1634 C CA . GLY A 1 211 ? 8.579 16.747 -38.814 1.00 86.81 211 GLY A CA 1
ATOM 1635 C C . GLY A 1 211 ? 9.298 18.091 -38.623 1.00 86.81 211 GLY A C 1
ATOM 1636 O O . GLY A 1 211 ? 8.900 19.079 -39.228 1.00 86.81 211 GLY A O 1
ATOM 1637 N N . PHE A 1 212 ? 10.360 18.138 -37.813 1.00 88.19 212 PHE A N 1
ATOM 1638 C CA . PHE A 1 212 ? 11.256 19.293 -37.672 1.00 88.19 212 PHE A CA 1
ATOM 1639 C C . PHE A 1 212 ? 12.549 19.157 -38.494 1.00 88.19 212 PHE A C 1
ATOM 1641 O O . PHE A 1 212 ? 13.486 19.925 -38.271 1.00 88.19 212 PHE A O 1
ATOM 1648 N N . ASN A 1 213 ? 12.626 18.172 -39.397 1.00 90.69 213 ASN A N 1
ATOM 1649 C CA . ASN A 1 213 ? 13.829 17.790 -40.144 1.00 90.69 213 ASN A CA 1
ATOM 1650 C C . ASN A 1 213 ? 15.022 17.433 -39.238 1.00 90.69 213 ASN A C 1
ATOM 1652 O O . ASN A 1 213 ? 16.180 17.613 -39.610 1.00 90.69 213 ASN A O 1
ATOM 1656 N N . VAL A 1 214 ? 14.751 16.905 -38.038 1.00 91.00 214 VAL A N 1
ATOM 1657 C CA . VAL A 1 214 ? 15.777 16.481 -37.078 1.00 91.00 214 VAL A CA 1
ATOM 1658 C C . VAL A 1 214 ? 15.907 14.961 -37.062 1.00 91.00 214 VAL A C 1
ATOM 1660 O O . VAL A 1 214 ? 14.969 14.236 -36.722 1.00 91.00 214 VAL A O 1
ATOM 1663 N N . VAL A 1 215 ? 17.108 14.471 -37.359 1.00 89.50 215 VAL A N 1
ATOM 1664 C CA . VAL A 1 215 ? 17.472 13.054 -37.312 1.00 89.50 215 VAL A CA 1
ATOM 1665 C C . VAL A 1 215 ? 18.293 12.770 -36.056 1.00 89.50 215 VAL A C 1
ATOM 1667 O O . VAL A 1 215 ? 19.257 13.463 -35.738 1.00 89.50 215 VAL A O 1
ATOM 1670 N N . PHE A 1 216 ? 17.897 11.737 -35.313 1.00 90.00 216 PHE A N 1
ATOM 1671 C CA . PHE A 1 216 ? 18.610 11.286 -34.120 1.00 90.00 216 PHE A CA 1
ATOM 1672 C C . PHE A 1 216 ? 19.592 10.162 -34.459 1.00 90.00 216 PHE A C 1
ATOM 1674 O O . PHE A 1 216 ? 19.192 9.109 -34.957 1.00 90.00 216 PHE A O 1
ATOM 1681 N N . HIS A 1 217 ? 20.859 10.365 -34.108 1.00 87.75 217 HIS A N 1
ATOM 1682 C CA . HIS A 1 217 ? 21.931 9.388 -34.231 1.00 87.75 217 HIS A CA 1
ATOM 1683 C C . HIS A 1 217 ? 22.393 8.958 -32.840 1.00 87.75 217 HIS A C 1
ATOM 1685 O O . HIS A 1 217 ? 22.913 9.751 -32.047 1.00 87.75 217 HIS A O 1
ATOM 1691 N N . LYS A 1 218 ? 22.207 7.675 -32.533 1.00 83.44 218 LYS A N 1
ATOM 1692 C CA . LYS A 1 218 ? 22.725 7.084 -31.301 1.00 83.44 218 LYS A CA 1
ATOM 1693 C C . LYS A 1 218 ? 24.239 6.922 -31.437 1.00 83.44 218 LYS A C 1
ATOM 1695 O O . LYS A 1 218 ? 24.710 6.385 -32.437 1.00 83.44 218 LYS A O 1
ATOM 1700 N N . GLY A 1 219 ? 24.990 7.392 -30.442 1.00 75.44 219 GLY A N 1
ATOM 1701 C CA . GLY A 1 219 ? 26.428 7.130 -30.374 1.00 75.44 219 GLY A CA 1
ATOM 1702 C C . GLY A 1 219 ? 26.708 5.624 -30.305 1.00 75.44 219 GLY A C 1
ATOM 1703 O O . GLY A 1 219 ? 25.865 4.862 -29.826 1.00 75.44 219 GLY A O 1
ATOM 1704 N N . GLY A 1 220 ? 27.878 5.195 -30.791 1.00 70.25 220 GLY A N 1
ATOM 1705 C CA . GLY A 1 220 ? 28.309 3.791 -30.744 1.00 70.25 220 GLY A CA 1
ATOM 1706 C C . GLY A 1 220 ? 28.433 3.227 -29.319 1.00 70.25 220 GLY A C 1
ATOM 1707 O O . GLY A 1 220 ? 28.212 3.923 -28.335 1.00 70.25 220 GLY A O 1
ATOM 1708 N N . PHE A 1 221 ? 28.802 1.953 -29.182 1.00 47.50 221 PHE A N 1
ATOM 1709 C CA . PHE A 1 221 ? 28.992 1.330 -27.867 1.00 47.50 221 PHE A CA 1
ATOM 1710 C C . PHE A 1 221 ? 30.377 1.678 -27.287 1.00 47.50 221 PHE A C 1
ATOM 1712 O O . PHE A 1 221 ? 31.393 1.233 -27.809 1.00 47.50 221 PHE A O 1
ATOM 1719 N N . GLY A 1 222 ? 30.435 2.457 -26.197 1.00 50.94 222 GLY A N 1
ATOM 1720 C CA . GLY A 1 222 ? 31.684 2.728 -25.470 1.00 50.94 222 GLY A CA 1
ATOM 1721 C C . GLY A 1 222 ? 31.575 3.825 -24.402 1.00 50.94 222 GLY A C 1
ATOM 1722 O O . GLY A 1 222 ? 30.640 4.623 -24.387 1.00 50.94 222 GLY A O 1
ATOM 1723 N N . ARG A 1 223 ? 32.546 3.901 -23.479 1.00 41.31 223 ARG A N 1
ATOM 1724 C CA . ARG A 1 223 ? 32.679 5.065 -22.581 1.00 41.31 223 ARG A CA 1
ATOM 1725 C C . ARG A 1 223 ? 33.122 6.272 -23.419 1.00 41.31 223 ARG A C 1
ATOM 1727 O O . ARG A 1 223 ? 34.256 6.305 -23.872 1.00 41.31 223 ARG A O 1
ATOM 1734 N N . GLY A 1 224 ? 32.228 7.247 -23.607 1.00 57.44 224 GLY A N 1
ATOM 1735 C CA . GLY A 1 224 ? 32.507 8.503 -24.325 1.00 57.44 224 GLY A CA 1
ATOM 1736 C C . GLY A 1 224 ? 31.679 8.734 -25.593 1.00 57.44 224 GLY A C 1
ATOM 1737 O O . GLY A 1 224 ? 31.757 9.810 -26.174 1.00 57.44 224 GLY A O 1
ATOM 1738 N N . SER A 1 225 ? 30.854 7.769 -26.005 1.00 65.75 225 SER A N 1
ATOM 1739 C CA . SER A 1 225 ? 29.945 7.914 -27.144 1.00 65.75 225 SER A CA 1
ATOM 1740 C C . SER A 1 225 ? 28.773 8.842 -26.800 1.00 65.75 225 SER A C 1
ATOM 1742 O O . SER A 1 225 ? 27.902 8.479 -26.003 1.00 65.75 225 SER A O 1
ATOM 1744 N N . ASP A 1 226 ? 28.744 10.036 -27.393 1.00 80.38 226 ASP A N 1
ATOM 1745 C CA . ASP A 1 226 ? 27.613 10.957 -27.263 1.00 80.38 226 ASP A CA 1
ATOM 1746 C C . ASP A 1 226 ? 26.578 10.708 -28.369 1.00 80.38 226 ASP A C 1
ATOM 1748 O O . ASP A 1 226 ? 26.907 10.248 -29.462 1.00 80.38 226 ASP A O 1
ATOM 1752 N N . CYS A 1 227 ? 25.313 10.995 -28.078 1.00 87.50 227 CYS A N 1
ATOM 1753 C CA . CYS A 1 227 ? 24.270 10.975 -29.099 1.00 87.50 227 CYS A CA 1
ATOM 1754 C C . CYS A 1 227 ? 24.213 12.330 -29.806 1.00 87.50 227 CYS A C 1
ATOM 1756 O O . CYS A 1 227 ? 24.459 13.367 -29.188 1.00 87.50 227 CYS A O 1
ATOM 1758 N N . VAL A 1 228 ? 23.841 12.319 -31.081 1.00 90.00 228 VAL A N 1
ATOM 1759 C CA . VAL A 1 228 ? 23.837 13.503 -31.941 1.00 90.00 228 VAL A CA 1
ATOM 1760 C C . VAL A 1 228 ? 22.450 13.705 -32.546 1.00 90.00 228 VAL A C 1
ATOM 1762 O O . VAL A 1 228 ? 21.787 12.747 -32.939 1.00 90.00 228 VAL A O 1
ATOM 1765 N N . TYR A 1 229 ? 22.012 14.958 -32.603 1.00 91.06 229 TYR A N 1
ATOM 1766 C CA . TYR A 1 229 ? 20.801 15.401 -33.283 1.00 91.06 229 TYR A CA 1
ATOM 1767 C C . TYR A 1 229 ? 21.223 16.249 -34.480 1.00 91.06 229 TYR A C 1
ATOM 1769 O O . TYR A 1 229 ? 21.839 17.298 -34.303 1.00 91.06 229 TYR A O 1
ATOM 1777 N N . GLU A 1 230 ? 20.926 15.789 -35.688 1.00 90.75 230 GLU A N 1
ATOM 1778 C CA . GLU A 1 230 ? 21.256 16.485 -36.930 1.00 90.75 230 GLU A CA 1
ATOM 1779 C C . GLU A 1 230 ? 19.994 17.140 -37.484 1.00 90.75 230 GLU A C 1
ATOM 1781 O O . GLU A 1 230 ? 19.033 16.443 -37.805 1.00 90.75 230 GLU A O 1
ATOM 1786 N N . LYS A 1 231 ? 19.985 18.470 -37.587 1.00 90.00 231 LYS A N 1
ATOM 1787 C CA . LYS A 1 231 ? 18.923 19.208 -38.267 1.00 90.00 231 LYS A CA 1
ATOM 1788 C C . LYS A 1 231 ? 19.326 19.447 -39.714 1.00 90.00 231 LYS A C 1
ATOM 1790 O O . LYS A 1 231 ? 20.386 20.021 -39.959 1.00 90.00 231 LYS A O 1
ATOM 1795 N N . ARG A 1 232 ? 18.479 18.998 -40.634 1.00 86.81 232 ARG A N 1
ATOM 1796 C CA . ARG A 1 232 ? 18.647 19.113 -42.086 1.00 86.81 232 ARG A CA 1
ATOM 1797 C C . ARG A 1 232 ? 17.750 20.224 -42.632 1.00 86.81 232 ARG A C 1
ATOM 1799 O O . ARG A 1 232 ? 16.845 20.676 -41.928 1.00 86.81 232 ARG A O 1
ATOM 1806 N N . GLU A 1 233 ? 18.049 20.672 -43.849 1.00 74.19 233 GLU A N 1
ATOM 1807 C CA . GLU A 1 233 ? 17.168 21.567 -44.616 1.00 74.19 233 GLU A CA 1
ATOM 1808 C C . GLU A 1 233 ? 15.807 20.911 -44.880 1.00 74.19 233 GLU A C 1
ATOM 1810 O O . GLU A 1 233 ? 15.771 19.693 -45.171 1.00 74.19 233 GLU A O 1
#

Foldseek 3Di:
DDPPPPPDDDDDDDPPRLPPDLPAAAPQEDAADDWDFDDLCPLVVVCCVVPNDDDPCCVPDPFDDDDPDRNSSVVVRLVVRLVSLLSNVVSYQCQPQDDPVRHTDHHYYHYDADDDPSRVVSVVSNCVVDPPDDDDDDDDPPPPPPPPPPPDPDDDDPLLVLLLVCLLPDDFFKDWLVRSCVVSVDDPVSSVVNVVQCVDVPRPSVVSCVVSQWDKAFFDDDVPTIIMIGRDD

Secondary structure (DSSP, 8-state):
-PPP----------TTSSTT--TTTT-SEEEE-S-----HHHHHHHHHHHH-PPPHHHHH-S-B-BTTBSBHHHHHHHHHHHHHHHHHHTTSGGG-B-STT--B---EEEE---SSHHHHHHHHHHHHHSTT--------TT------------S--HHHHHHHHHHHHSPSEEEEHHHHHHHTT--HHHHHHHHHHHSSTT-HHHHHHHHTTEEEE---SSTT---EEEEP-

pLDDT: mean 83.73, std 14.78, range [31.77, 95.69]

Sequence (233 aa):
MYASKADFNLSVGHWGALDGSNEWQDCDSVVVFGLPTMPSAWAVCRYAALQGGVDTDWLASSHRPFVDHKDIRSALRSGQTDIQIIQAINRIRCRKVVDSEGNCLPSDIFILLPTGDQGDQRIETIKKAMPGIKVRDWVIEGLSAKTKTKGMQHKGSKGQTSILNYLANVPVGSYSASLLRKDIKISKSTLSRFQRTLDDIHSETRKTLLGFNVVFHKGGFGRGSDCVYEKRE